Protein AF-A0A818BQS7-F1 (afdb_monomer_lite)

Sequence (204 aa):
MTQIDLQSFGFIIGTIITVVVNLENALEIWYWTKFYHGALWITIIVYFLFHVAAYSTIVSKIFRINYNYVGVAQAVLLSGRFWLILVLNCTILLLPVYCREFYRMRFQPNEIDKARINQKYRHEEKAEFLTDIRQKVHLKKHLARSSYAFAQEKGWGPLITSGRMQIRPNPYSRTSHDLGVSILFYLIQIIFVLFIPIIRFFFS

Foldseek 3Di:
DDPLVVLLVVVLVVVLVLVLVLVLVVVVDPDDDVVNVVVVVVSVVVVVVVVCCLQPPVNCVVVVPPRPNHPSVVVSVPDPVSVVVSVVSSVVSCVVSVVVVVCCVPVPDDVVNVVVVVVVVVVVVVVVVVVVVVVVVVVVVVVDDDDDDDPDDDDDVVVVVVPPDDDDDDPDDDDDDCPVVVVVVVVVVVVVVVVVVVVVVVVD

Structure (mmCIF, N/CA/C/O backbone):
data_AF-A0A818BQS7-F1
#
_entry.id   AF-A0A818BQS7-F1
#
loop_
_atom_site.group_PDB
_atom_site.id
_atom_site.type_symbol
_atom_site.label_atom_id
_atom_site.label_alt_id
_atom_site.label_comp_id
_atom_site.label_asym_id
_atom_site.label_entity_id
_atom_site.label_seq_id
_atom_site.pdbx_PDB_ins_code
_atom_site.Cartn_x
_atom_site.Cartn_y
_atom_site.Cartn_z
_atom_site.occupancy
_atom_site.B_iso_or_equiv
_atom_site.auth_seq_id
_atom_site.auth_comp_id
_atom_site.auth_asym_id
_atom_site.auth_atom_id
_atom_site.pdbx_PDB_model_num
ATOM 1 N N . MET A 1 1 ? 20.483 -17.422 -22.579 1.00 52.44 1 MET A N 1
ATOM 2 C CA . MET A 1 1 ? 19.634 -16.309 -22.109 1.00 52.44 1 MET A CA 1
ATOM 3 C C . MET A 1 1 ? 20.256 -15.029 -22.625 1.00 52.44 1 MET A C 1
ATOM 5 O O . MET A 1 1 ? 21.442 -14.823 -22.387 1.00 52.44 1 MET A O 1
ATOM 9 N N . THR A 1 2 ? 19.542 -14.266 -23.450 1.00 74.94 2 THR A N 1
ATOM 10 C CA . THR A 1 2 ? 20.101 -13.047 -24.048 1.00 74.94 2 THR A CA 1
ATOM 11 C C . THR A 1 2 ? 20.174 -11.945 -22.989 1.00 74.94 2 THR A C 1
ATOM 13 O O . THR A 1 2 ? 19.426 -11.964 -22.012 1.00 74.94 2 THR A O 1
ATOM 16 N N . GLN A 1 3 ? 21.080 -10.979 -23.152 1.00 72.50 3 GLN A N 1
ATOM 17 C CA . GLN A 1 3 ? 21.205 -9.836 -22.232 1.00 72.50 3 GLN A CA 1
ATOM 18 C C . GLN A 1 3 ? 19.866 -9.092 -22.050 1.00 72.50 3 GLN A C 1
ATOM 20 O O . GLN A 1 3 ? 19.565 -8.615 -20.961 1.00 72.50 3 GLN A O 1
ATOM 25 N N . ILE A 1 4 ? 19.028 -9.073 -23.090 1.00 76.12 4 ILE A N 1
ATOM 26 C CA . ILE A 1 4 ? 17.701 -8.442 -23.101 1.00 76.12 4 ILE A CA 1
ATOM 27 C C . ILE A 1 4 ? 16.718 -9.177 -22.172 1.00 76.12 4 ILE A C 1
ATOM 29 O O . ILE A 1 4 ? 15.927 -8.533 -21.478 1.00 76.12 4 ILE A O 1
ATOM 33 N N . ASP A 1 5 ? 16.796 -10.509 -22.092 1.00 82.44 5 ASP A N 1
ATOM 34 C CA . ASP A 1 5 ? 15.905 -11.318 -21.247 1.00 82.44 5 ASP A CA 1
ATOM 35 C C . ASP A 1 5 ? 16.154 -11.064 -19.753 1.00 82.44 5 ASP A C 1
ATOM 37 O O . ASP A 1 5 ? 15.213 -10.939 -18.971 1.00 82.44 5 ASP A O 1
ATOM 41 N N . LEU A 1 6 ? 17.426 -10.940 -19.352 1.00 83.94 6 LEU A N 1
ATOM 42 C CA . LEU A 1 6 ? 17.809 -10.687 -17.958 1.00 83.94 6 LEU A CA 1
ATOM 43 C C . LEU A 1 6 ? 17.361 -9.296 -17.487 1.00 83.94 6 LEU A C 1
ATOM 45 O O . LEU A 1 6 ? 16.870 -9.131 -16.371 1.00 83.94 6 LEU A O 1
ATOM 49 N N . GLN A 1 7 ? 17.500 -8.294 -18.352 1.00 81.94 7 GLN A N 1
ATOM 50 C CA . GLN A 1 7 ? 17.094 -6.921 -18.062 1.00 81.94 7 GLN A CA 1
ATOM 51 C C . GLN A 1 7 ? 15.574 -6.785 -17.979 1.00 81.94 7 GLN A C 1
ATOM 53 O O . GLN A 1 7 ? 15.056 -6.143 -17.065 1.00 81.94 7 GLN A O 1
ATOM 58 N N . SER A 1 8 ? 14.863 -7.439 -18.900 1.00 85.06 8 SER A N 1
ATOM 59 C CA . SER A 1 8 ? 13.403 -7.526 -18.873 1.00 85.06 8 SER A CA 1
ATOM 60 C C . SER A 1 8 ? 12.928 -8.191 -17.583 1.00 85.06 8 SER A C 1
ATOM 62 O O . SER A 1 8 ? 12.026 -7.686 -16.927 1.00 85.06 8 SER A O 1
ATOM 64 N N . PHE A 1 9 ? 13.576 -9.278 -17.159 1.00 85.94 9 PHE A N 1
ATOM 65 C CA . PHE A 1 9 ? 13.251 -9.967 -15.911 1.00 85.94 9 PHE A CA 1
ATOM 66 C C . PHE A 1 9 ? 13.436 -9.079 -14.673 1.00 85.94 9 PHE A C 1
ATOM 68 O O . PHE A 1 9 ? 12.533 -8.995 -13.841 1.00 85.94 9 PHE A O 1
ATOM 75 N N . GLY A 1 10 ? 14.563 -8.366 -14.572 1.00 85.88 10 GLY A N 1
ATOM 76 C CA . GLY A 1 10 ? 14.813 -7.438 -13.465 1.00 85.88 10 GLY A CA 1
ATOM 77 C C . GLY A 1 10 ? 13.772 -6.317 -13.387 1.00 85.88 10 GLY A C 1
ATOM 78 O O . GLY A 1 10 ? 13.274 -6.000 -12.307 1.00 85.88 10 GLY A O 1
ATOM 79 N N . PHE A 1 11 ? 13.378 -5.774 -14.540 1.00 83.88 11 PHE A N 1
ATOM 80 C CA . PHE A 1 11 ? 12.298 -4.796 -14.628 1.00 83.88 11 PHE A CA 1
ATOM 81 C C . PHE A 1 11 ? 10.955 -5.364 -14.151 1.00 83.88 11 PHE A C 1
ATOM 83 O O . PHE A 1 11 ? 10.267 -4.750 -13.335 1.00 83.88 11 PHE A O 1
ATOM 90 N N . ILE A 1 12 ? 10.594 -6.562 -14.617 1.00 88.75 12 ILE A N 1
ATOM 91 C CA . ILE A 1 12 ? 9.341 -7.231 -14.246 1.00 88.75 12 ILE A CA 1
ATOM 92 C C . ILE A 1 12 ? 9.284 -7.462 -12.733 1.00 88.75 12 ILE A C 1
ATOM 94 O O . ILE A 1 12 ? 8.289 -7.124 -12.100 1.00 88.75 12 ILE A O 1
ATOM 98 N N . ILE A 1 13 ? 10.356 -7.968 -12.124 1.00 90.12 13 ILE A N 1
ATOM 99 C CA . ILE A 1 13 ? 10.387 -8.182 -10.671 1.00 90.12 13 ILE A CA 1
ATOM 100 C C . ILE A 1 13 ? 10.265 -6.859 -9.913 1.00 90.12 13 ILE A C 1
ATOM 102 O O . ILE A 1 13 ? 9.463 -6.759 -8.986 1.00 90.12 13 ILE A O 1
ATOM 106 N N . GLY A 1 14 ? 11.033 -5.838 -10.304 1.00 87.19 14 GLY A N 1
ATOM 107 C CA . GLY A 1 14 ? 11.020 -4.545 -9.619 1.00 87.19 14 GLY A CA 1
ATOM 108 C C . GLY A 1 14 ? 9.641 -3.882 -9.641 1.00 87.19 14 GLY A C 1
ATOM 109 O O . GLY A 1 14 ? 9.187 -3.347 -8.627 1.00 87.19 14 GLY A O 1
ATOM 110 N N . THR A 1 15 ? 8.947 -3.966 -10.778 1.00 86.38 15 THR A N 1
ATOM 111 C CA . THR A 1 15 ? 7.578 -3.452 -10.919 1.00 86.38 15 THR A CA 1
ATOM 112 C C . THR A 1 15 ? 6.574 -4.241 -10.080 1.00 86.38 15 THR A C 1
ATOM 114 O O . THR A 1 15 ? 5.805 -3.625 -9.344 1.00 86.38 15 THR A O 1
ATOM 117 N N . ILE A 1 16 ? 6.623 -5.579 -10.104 1.00 90.69 16 ILE A N 1
ATOM 118 C CA . ILE A 1 16 ? 5.740 -6.434 -9.293 1.00 90.69 16 ILE A CA 1
ATOM 119 C C . ILE A 1 16 ? 5.907 -6.132 -7.802 1.00 90.69 16 ILE A C 1
ATOM 121 O O . ILE A 1 16 ? 4.916 -5.855 -7.132 1.00 90.69 16 ILE A O 1
ATOM 125 N N . ILE A 1 17 ? 7.142 -6.132 -7.288 1.00 90.56 17 ILE A N 1
ATOM 126 C CA . ILE A 1 17 ? 7.408 -5.884 -5.862 1.00 90.56 17 ILE A CA 1
ATOM 127 C C . ILE A 1 17 ? 6.897 -4.502 -5.456 1.00 90.56 17 ILE A C 1
ATOM 129 O O . ILE A 1 17 ? 6.217 -4.371 -4.442 1.00 90.56 17 ILE A O 1
ATOM 133 N N . THR A 1 18 ? 7.181 -3.472 -6.258 1.00 87.88 18 THR A N 1
ATOM 134 C CA . THR A 1 18 ? 6.744 -2.103 -5.954 1.00 87.88 18 THR A CA 1
ATOM 135 C C . THR A 1 18 ? 5.221 -2.020 -5.875 1.00 87.88 18 THR A C 1
ATOM 137 O O . THR A 1 18 ? 4.687 -1.456 -4.924 1.00 87.88 18 THR A O 1
ATOM 140 N N . VAL A 1 19 ? 4.504 -2.589 -6.846 1.00 86.44 19 VAL A N 1
ATOM 141 C CA . VAL A 1 19 ? 3.035 -2.554 -6.869 1.00 86.44 19 VAL A CA 1
ATOM 142 C C . VAL A 1 19 ? 2.449 -3.334 -5.693 1.00 86.44 19 VAL A C 1
ATOM 144 O O . VAL A 1 19 ? 1.605 -2.800 -4.978 1.00 86.44 19 VAL A O 1
ATOM 147 N N . VAL A 1 20 ? 2.930 -4.555 -5.449 1.00 88.81 20 VAL A N 1
ATOM 148 C CA . VAL A 1 20 ? 2.444 -5.417 -4.363 1.00 88.81 20 VAL A CA 1
ATOM 149 C C . VAL A 1 20 ? 2.645 -4.750 -3.007 1.00 88.81 20 VAL A C 1
ATOM 151 O O . VAL A 1 20 ? 1.680 -4.602 -2.272 1.00 88.81 20 VAL A O 1
ATOM 154 N N . VAL A 1 21 ? 3.844 -4.245 -2.706 1.00 86.44 21 VAL A N 1
ATOM 155 C CA . VAL A 1 21 ? 4.139 -3.603 -1.412 1.00 86.44 21 VAL A CA 1
ATOM 156 C C . VAL A 1 21 ? 3.288 -2.346 -1.183 1.00 86.44 21 VAL A C 1
ATOM 158 O O . VAL A 1 21 ? 2.891 -2.061 -0.050 1.00 86.44 21 VAL A O 1
ATOM 161 N N . ASN A 1 22 ? 2.979 -1.581 -2.236 1.00 84.31 22 ASN A N 1
ATOM 162 C CA . ASN A 1 22 ? 2.066 -0.440 -2.115 1.00 84.31 22 ASN A CA 1
ATOM 163 C C . ASN A 1 22 ? 0.625 -0.898 -1.830 1.00 84.31 22 ASN A C 1
ATOM 165 O O . ASN A 1 22 ? -0.045 -0.294 -0.993 1.00 84.31 22 ASN A O 1
ATOM 169 N N . LEU A 1 23 ? 0.157 -1.966 -2.486 1.00 83.31 23 LEU A N 1
ATOM 170 C CA . LEU A 1 23 ? -1.174 -2.538 -2.256 1.00 83.31 23 LEU A CA 1
ATOM 171 C C . LEU A 1 23 ? -1.299 -3.156 -0.858 1.00 83.31 23 LEU A C 1
ATOM 173 O O . LEU A 1 23 ? -2.299 -2.930 -0.184 1.00 83.31 23 LEU A O 1
ATOM 177 N N . GLU A 1 24 ? -0.281 -3.877 -0.392 1.00 85.69 24 GLU A N 1
ATOM 178 C CA . GLU A 1 24 ? -0.232 -4.432 0.963 1.00 85.69 24 GLU A CA 1
ATOM 179 C C . GLU A 1 24 ? -0.315 -3.324 2.016 1.00 85.69 24 GLU A C 1
ATOM 181 O O . GLU A 1 24 ? -1.164 -3.385 2.903 1.00 85.69 24 GLU A O 1
ATOM 186 N N . ASN A 1 25 ? 0.486 -2.261 1.867 1.00 83.50 25 ASN A N 1
ATOM 187 C CA . ASN A 1 25 ? 0.396 -1.094 2.746 1.00 83.50 25 ASN A CA 1
ATOM 188 C C . ASN A 1 25 ? -0.995 -0.447 2.706 1.00 83.50 25 ASN A C 1
ATOM 190 O O . ASN A 1 25 ? -1.488 0.002 3.736 1.00 83.50 25 ASN A O 1
ATOM 194 N N . ALA A 1 26 ? -1.637 -0.388 1.536 1.00 79.50 26 ALA A N 1
ATOM 195 C CA . ALA A 1 26 ? -2.977 0.184 1.406 1.00 79.50 26 ALA A CA 1
ATOM 196 C C . ALA A 1 26 ? -4.044 -0.638 2.130 1.00 79.50 26 ALA A C 1
ATOM 198 O O . ALA A 1 26 ? -4.958 -0.057 2.708 1.00 79.50 26 ALA A O 1
ATOM 199 N N . LEU A 1 27 ? -3.916 -1.966 2.131 1.00 76.44 27 LEU A N 1
ATOM 200 C CA . LEU A 1 27 ? -4.834 -2.861 2.835 1.00 76.44 27 LEU A CA 1
ATOM 201 C C . LEU A 1 27 ? -4.586 -2.895 4.346 1.00 76.44 27 LEU A C 1
ATOM 203 O O . LEU A 1 27 ? -5.533 -3.042 5.113 1.00 76.44 27 LEU A O 1
ATOM 207 N N . GLU A 1 28 ? -3.333 -2.755 4.783 1.00 74.94 28 GLU A N 1
ATOM 208 C CA . GLU A 1 28 ? -2.975 -2.781 6.206 1.00 74.94 28 GLU A CA 1
ATOM 209 C C . GLU A 1 28 ? -3.401 -1.499 6.944 1.00 74.94 28 GLU A C 1
ATOM 211 O O . GLU A 1 28 ? -3.585 -1.488 8.165 1.00 74.94 28 GLU A O 1
ATOM 216 N N . ILE A 1 29 ? -3.607 -0.403 6.212 1.00 77.69 29 ILE A N 1
ATOM 217 C CA . ILE A 1 29 ? -3.918 0.897 6.795 1.00 77.69 29 ILE A CA 1
ATOM 218 C C . ILE A 1 29 ? -5.429 1.120 6.830 1.00 77.69 29 ILE A C 1
ATOM 220 O O . ILE A 1 29 ? -6.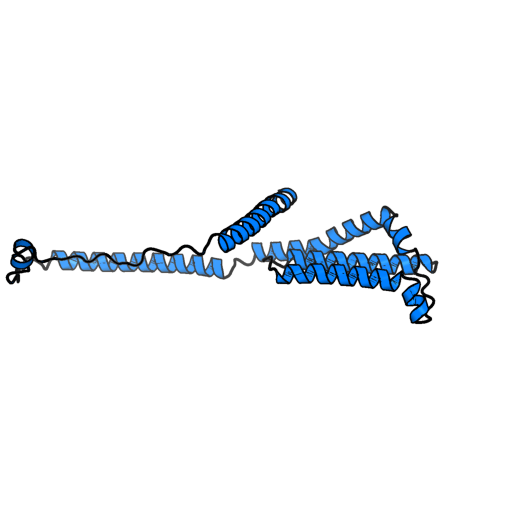070 1.531 5.868 1.00 77.69 29 ILE A O 1
ATOM 224 N N . TRP A 1 30 ? -5.988 0.928 8.022 1.00 65.38 30 TRP A N 1
ATOM 225 C CA . TRP A 1 30 ? -7.406 1.134 8.328 1.00 65.38 30 TRP A CA 1
ATOM 226 C C . TRP A 1 30 ? -7.848 2.609 8.302 1.00 65.38 30 TRP A C 1
ATOM 228 O O . TRP A 1 30 ? -9.043 2.899 8.350 1.00 65.38 30 TRP A O 1
ATOM 238 N N . TYR A 1 31 ? -6.906 3.557 8.252 1.00 66.62 31 TYR A N 1
ATOM 239 C CA . TYR A 1 31 ? -7.180 4.992 8.319 1.00 66.62 31 TYR A CA 1
ATOM 240 C C . TYR A 1 31 ? -6.476 5.770 7.200 1.00 66.62 31 TYR A C 1
ATOM 242 O O . TYR A 1 31 ? -5.252 5.859 7.124 1.00 66.62 31 TYR A O 1
ATOM 250 N N . TRP A 1 32 ? -7.257 6.423 6.341 1.00 67.94 32 TRP A N 1
ATOM 251 C CA . TRP A 1 32 ? -6.712 7.202 5.230 1.00 67.94 32 TRP A CA 1
ATOM 252 C C . TRP A 1 32 ? -6.297 8.608 5.693 1.00 67.94 32 TRP A C 1
ATOM 254 O O . TRP A 1 32 ? -7.039 9.583 5.583 1.00 67.94 32 TRP A O 1
ATOM 264 N N . THR A 1 33 ? -5.105 8.719 6.284 1.00 75.31 33 THR A N 1
ATOM 265 C CA . THR A 1 33 ? -4.547 10.015 6.708 1.00 75.31 33 THR A CA 1
ATOM 266 C C . THR A 1 33 ? -3.925 10.776 5.539 1.00 75.31 33 THR A C 1
ATOM 268 O O . THR A 1 33 ? -3.411 10.185 4.590 1.00 75.31 33 THR A O 1
ATOM 271 N N . LYS A 1 34 ? -3.893 12.114 5.626 1.00 74.19 34 LYS A N 1
ATOM 272 C CA . LYS A 1 34 ? -3.188 12.979 4.655 1.00 74.19 34 LYS A CA 1
ATOM 273 C C . LYS A 1 34 ? -1.705 12.609 4.508 1.00 74.19 34 LYS A C 1
ATOM 275 O O . LYS A 1 34 ? -1.135 12.758 3.433 1.00 74.19 34 LYS A O 1
ATOM 280 N N . PHE A 1 35 ? -1.099 12.100 5.581 1.00 73.81 35 PHE A N 1
ATOM 281 C CA . PHE A 1 35 ? 0.274 11.598 5.576 1.00 73.81 35 PHE A CA 1
ATOM 282 C C . PHE A 1 35 ? 0.423 10.351 4.699 1.00 73.81 35 PHE A C 1
ATOM 284 O O . PHE A 1 35 ? 1.338 10.281 3.885 1.00 73.81 35 PHE A O 1
ATOM 291 N N . TYR A 1 36 ? -0.527 9.416 4.793 1.00 77.88 36 TYR A N 1
ATOM 292 C CA . TYR A 1 36 ? -0.581 8.256 3.905 1.00 77.88 36 TYR A CA 1
ATOM 293 C C . TYR A 1 36 ? -0.786 8.658 2.437 1.00 77.88 36 TYR A C 1
ATOM 295 O O . TYR A 1 36 ? -0.155 8.109 1.539 1.00 77.88 36 TYR A O 1
ATOM 303 N N . HIS A 1 37 ? -1.575 9.719 2.247 1.00 75.69 37 HIS A N 1
ATOM 304 C CA . HIS A 1 37 ? -1.618 10.567 1.058 1.00 75.69 37 HIS A CA 1
ATOM 305 C C . HIS A 1 37 ? -0.240 10.768 0.441 1.00 75.69 37 HIS A C 1
ATOM 307 O O . HIS A 1 37 ? 0.123 10.206 -0.590 1.00 75.69 37 HIS A O 1
ATOM 313 N N . GLY A 1 38 ? 0.532 11.596 1.139 1.00 79.44 38 GLY A N 1
ATOM 314 C CA . GLY A 1 38 ? 1.872 11.991 0.734 1.00 79.44 38 GLY A CA 1
ATOM 315 C C . GLY A 1 38 ? 2.804 10.807 0.501 1.00 79.44 38 GLY A C 1
ATOM 316 O O . GLY A 1 38 ? 3.547 10.821 -0.474 1.00 79.44 38 GLY A O 1
ATOM 317 N N . ALA A 1 39 ? 2.737 9.767 1.336 1.00 78.56 39 ALA A N 1
ATOM 318 C CA . ALA A 1 39 ? 3.601 8.600 1.195 1.00 78.56 39 ALA A CA 1
ATOM 319 C C . ALA A 1 39 ? 3.375 7.864 -0.137 1.00 78.56 39 ALA A C 1
ATOM 321 O O . ALA A 1 39 ? 4.349 7.564 -0.824 1.00 78.56 39 ALA A O 1
ATOM 322 N N . LEU A 1 40 ? 2.121 7.668 -0.559 1.00 79.75 40 LEU A N 1
ATOM 323 C CA . LEU A 1 40 ? 1.804 7.075 -1.866 1.00 79.75 40 LEU A CA 1
ATOM 324 C C . LEU A 1 40 ? 2.295 7.938 -3.036 1.00 79.75 40 LEU A C 1
ATOM 326 O O . LEU A 1 40 ? 2.821 7.427 -4.020 1.00 79.75 40 LEU A O 1
ATOM 330 N N . TRP A 1 41 ? 2.169 9.262 -2.937 1.00 81.62 41 TRP A N 1
ATOM 331 C CA . TRP A 1 41 ? 2.706 10.153 -3.970 1.00 81.62 41 TRP A CA 1
ATOM 332 C C . TRP A 1 41 ? 4.231 10.079 -4.046 1.00 81.62 41 TRP A C 1
ATOM 334 O O . TRP A 1 41 ? 4.788 10.036 -5.141 1.00 81.62 41 TRP A O 1
ATOM 344 N N . ILE A 1 42 ? 4.913 10.010 -2.902 1.00 83.38 42 ILE A N 1
ATOM 345 C CA . ILE A 1 42 ? 6.371 9.868 -2.845 1.00 83.38 42 ILE A CA 1
ATOM 346 C C . ILE A 1 42 ? 6.809 8.540 -3.472 1.00 83.38 42 ILE A C 1
ATOM 348 O O . ILE A 1 42 ? 7.763 8.543 -4.247 1.00 83.38 42 ILE A O 1
ATOM 352 N N . THR A 1 43 ? 6.120 7.421 -3.215 1.00 83.75 43 THR A N 1
ATOM 353 C CA . THR A 1 43 ? 6.485 6.133 -3.832 1.00 83.75 43 THR A CA 1
ATOM 354 C C . THR A 1 43 ? 6.307 6.157 -5.349 1.00 83.75 43 THR A C 1
ATOM 356 O O . THR A 1 43 ? 7.186 5.684 -6.070 1.00 83.75 43 THR A O 1
ATOM 359 N N . ILE A 1 44 ? 5.243 6.789 -5.854 1.00 78.38 44 ILE A N 1
ATOM 360 C CA . ILE A 1 44 ? 5.024 6.982 -7.297 1.00 78.38 44 ILE A CA 1
ATOM 361 C C . ILE A 1 44 ? 6.123 7.866 -7.908 1.00 78.38 44 ILE A C 1
ATOM 363 O O . ILE A 1 44 ? 6.666 7.534 -8.964 1.00 78.38 44 ILE A O 1
ATOM 367 N N . ILE A 1 45 ? 6.491 8.964 -7.240 1.00 83.81 45 ILE A N 1
ATOM 368 C CA . ILE A 1 45 ? 7.550 9.878 -7.698 1.00 83.81 45 ILE A CA 1
ATOM 369 C C . ILE A 1 45 ? 8.901 9.163 -7.739 1.00 83.81 45 ILE A C 1
ATOM 371 O O . ILE A 1 45 ? 9.617 9.268 -8.732 1.00 83.81 45 ILE A O 1
ATOM 375 N N . VAL A 1 46 ? 9.248 8.416 -6.690 1.00 83.19 46 VAL A N 1
ATOM 376 C CA . VAL A 1 46 ? 10.507 7.664 -6.615 1.00 83.19 46 VAL A CA 1
ATOM 377 C C . VAL A 1 46 ? 10.554 6.574 -7.684 1.00 83.19 46 VAL A C 1
ATOM 379 O O . VAL A 1 46 ? 11.579 6.419 -8.344 1.00 83.19 46 VAL A O 1
ATOM 382 N N . TYR A 1 47 ? 9.447 5.866 -7.917 1.00 82.00 47 TYR A N 1
ATOM 383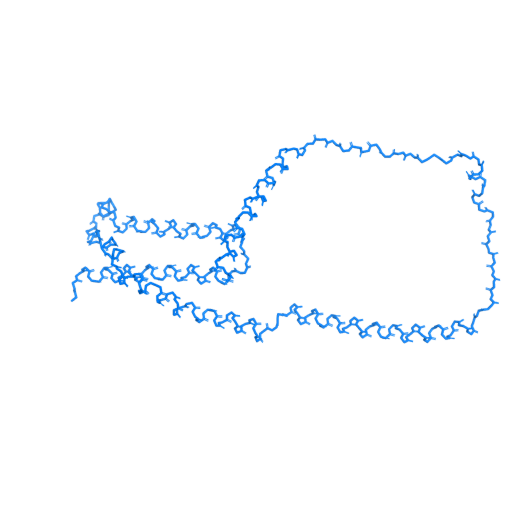 C CA . TYR A 1 47 ? 9.342 4.881 -8.992 1.00 82.00 47 TYR A CA 1
ATOM 384 C C . TYR A 1 47 ? 9.560 5.513 -10.374 1.00 82.00 47 TYR A C 1
ATOM 386 O O . TYR A 1 47 ? 10.354 5.012 -11.175 1.00 82.00 47 TYR A O 1
ATOM 394 N N . PHE A 1 48 ? 8.907 6.647 -10.639 1.00 77.06 48 PHE A N 1
ATOM 395 C CA . PHE A 1 48 ? 9.064 7.371 -11.896 1.00 77.06 48 PHE A CA 1
ATOM 396 C C . PHE A 1 48 ? 10.490 7.903 -12.071 1.00 77.06 48 PHE A C 1
ATOM 398 O O . PHE A 1 48 ? 11.079 7.751 -13.139 1.00 77.06 48 PHE A O 1
ATOM 405 N N . LEU A 1 49 ? 11.083 8.462 -11.014 1.00 80.38 49 LEU A N 1
ATOM 406 C CA . LEU A 1 49 ? 12.460 8.949 -11.020 1.00 80.38 49 LEU A CA 1
ATOM 407 C C . LEU A 1 49 ? 13.456 7.815 -11.279 1.00 80.38 49 LEU A C 1
ATOM 409 O O . LEU A 1 49 ? 14.383 7.989 -12.065 1.00 80.38 49 LEU A O 1
ATOM 413 N N . PHE A 1 50 ? 13.242 6.646 -10.672 1.00 79.81 50 PHE A N 1
ATOM 414 C CA . PHE A 1 50 ? 14.054 5.456 -10.908 1.00 79.81 50 PHE A CA 1
ATOM 415 C C . PHE A 1 50 ? 13.951 4.979 -12.360 1.00 79.81 50 PHE A C 1
ATOM 417 O O . PHE A 1 50 ? 14.968 4.693 -12.984 1.00 79.81 50 PHE A O 1
ATOM 424 N N . HIS A 1 51 ? 12.746 4.948 -12.932 1.00 73.69 51 HIS A N 1
ATOM 425 C CA . HIS A 1 51 ? 12.555 4.633 -14.349 1.00 73.69 51 HIS A CA 1
ATOM 426 C C . HIS A 1 51 ? 13.248 5.637 -15.263 1.00 73.69 51 HIS A C 1
ATOM 428 O O . HIS A 1 51 ? 13.990 5.249 -16.162 1.00 73.69 51 HIS A O 1
ATOM 434 N N . VAL A 1 52 ? 13.044 6.932 -15.030 1.00 69.44 52 VAL A N 1
ATOM 435 C CA . VAL A 1 52 ? 13.720 7.967 -15.809 1.00 69.44 52 VAL A CA 1
ATOM 436 C C . VAL A 1 52 ? 15.228 7.800 -15.672 1.00 69.44 52 VAL A C 1
ATOM 438 O O . VAL A 1 52 ? 15.911 7.813 -16.682 1.00 69.44 52 VAL A O 1
ATOM 441 N N . ALA A 1 53 ? 15.763 7.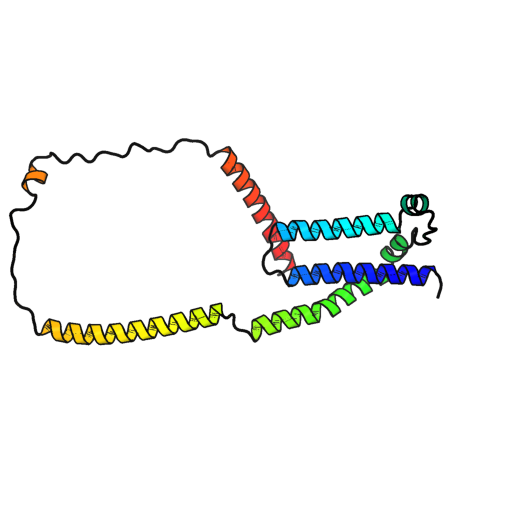545 -14.481 1.00 71.75 53 ALA A N 1
ATOM 442 C CA . ALA A 1 53 ? 17.194 7.337 -14.298 1.00 71.75 53 ALA A CA 1
ATOM 443 C C . ALA A 1 53 ? 17.727 6.078 -15.009 1.00 71.75 53 ALA A C 1
ATOM 445 O O . ALA A 1 53 ? 18.781 6.139 -15.637 1.00 71.75 53 ALA A O 1
ATOM 446 N N . ALA A 1 54 ? 17.000 4.961 -14.948 1.00 68.31 54 ALA A N 1
ATOM 447 C CA . ALA A 1 54 ? 17.415 3.680 -15.522 1.00 68.31 54 ALA A CA 1
ATOM 448 C C . ALA A 1 54 ? 17.300 3.626 -17.057 1.00 68.31 54 ALA A C 1
ATOM 450 O O . ALA A 1 54 ? 18.096 2.952 -17.711 1.00 68.31 54 ALA A O 1
ATOM 451 N N . TYR A 1 55 ? 16.327 4.336 -17.637 1.00 67.75 55 TYR A N 1
ATOM 452 C CA . TYR A 1 55 ? 16.035 4.318 -19.077 1.00 67.75 55 TYR A CA 1
ATOM 453 C C . TYR A 1 55 ? 16.492 5.587 -19.818 1.00 67.75 55 TYR A C 1
ATOM 455 O O . TYR A 1 55 ? 16.442 5.631 -21.048 1.00 67.75 55 TYR A O 1
ATOM 463 N N . SER A 1 56 ? 16.959 6.616 -19.101 1.00 69.88 56 SER A N 1
ATOM 464 C CA . SER A 1 56 ? 17.456 7.864 -19.687 1.00 69.88 56 SER A CA 1
ATOM 465 C C . SER A 1 56 ? 18.868 7.726 -20.244 1.00 69.88 56 SER A C 1
ATOM 467 O O . SER A 1 56 ? 19.818 7.353 -19.554 1.00 69.88 56 SER A O 1
ATOM 469 N N . THR A 1 57 ? 19.030 8.176 -21.486 1.00 64.81 57 THR A N 1
ATOM 470 C CA . THR A 1 57 ? 20.337 8.355 -22.129 1.00 64.81 57 THR A CA 1
ATOM 471 C C . THR A 1 57 ? 21.167 9.480 -21.498 1.00 64.81 57 THR A C 1
ATOM 473 O O . THR A 1 57 ? 22.364 9.576 -21.751 1.00 64.81 57 THR A O 1
ATOM 476 N N . ILE A 1 58 ? 20.557 10.350 -20.685 1.00 63.47 58 ILE A N 1
ATOM 477 C CA . ILE A 1 58 ? 21.224 11.477 -20.014 1.00 63.47 58 ILE A CA 1
ATOM 478 C C . ILE A 1 58 ? 22.008 10.973 -18.800 1.00 63.47 58 ILE A C 1
ATOM 480 O O . ILE A 1 58 ? 23.152 11.374 -18.600 1.00 63.47 58 ILE A O 1
ATOM 484 N N . VAL A 1 59 ? 21.431 10.053 -18.022 1.00 65.12 59 VAL A N 1
ATOM 485 C CA . VAL A 1 59 ? 22.072 9.486 -16.824 1.00 65.12 59 VAL A CA 1
ATOM 486 C C . VAL A 1 59 ? 23.220 8.552 -17.206 1.00 65.12 59 VAL A C 1
ATOM 488 O O . VAL A 1 59 ? 24.293 8.634 -16.609 1.00 65.12 59 VAL A O 1
ATOM 491 N N . SER A 1 60 ? 23.057 7.743 -18.259 1.00 63.00 60 SER A N 1
ATOM 492 C CA . SER A 1 60 ? 24.148 6.915 -18.796 1.00 63.00 60 SER A CA 1
ATOM 493 C C . SER A 1 60 ? 25.336 7.7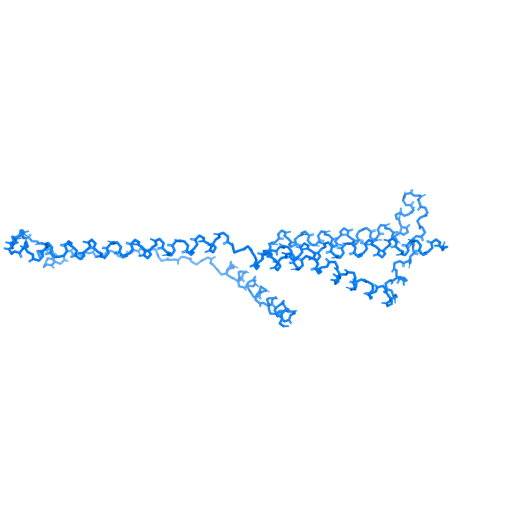54 -19.280 1.00 63.00 60 SER A C 1
ATOM 495 O O . SER A 1 60 ? 26.490 7.410 -19.015 1.00 63.00 60 SER A O 1
ATOM 497 N N . LYS A 1 61 ? 25.068 8.907 -19.911 1.00 64.94 61 LYS A N 1
ATOM 498 C CA . LYS A 1 61 ? 26.095 9.874 -20.329 1.00 64.94 61 LYS A CA 1
ATOM 499 C C . LYS A 1 61 ? 26.786 10.558 -19.148 1.00 64.94 61 LYS A C 1
ATOM 501 O O . LYS A 1 61 ? 28.005 10.705 -19.189 1.00 64.94 61 LYS A O 1
ATOM 506 N N . ILE A 1 62 ? 26.043 10.950 -18.108 1.00 68.31 62 ILE A N 1
ATOM 507 C CA . ILE A 1 62 ? 26.596 11.632 -16.924 1.00 68.31 62 ILE A CA 1
ATOM 508 C C . ILE A 1 62 ? 27.505 10.699 -16.109 1.00 68.31 62 ILE A C 1
ATOM 510 O O . ILE A 1 62 ? 28.593 11.103 -15.706 1.00 68.31 62 ILE A O 1
ATOM 514 N N . PHE A 1 63 ? 27.098 9.441 -15.912 1.00 67.25 63 PHE A N 1
ATOM 515 C CA . PHE A 1 63 ? 27.865 8.471 -15.127 1.00 67.25 63 PHE A CA 1
ATOM 516 C C . PHE A 1 63 ? 28.927 7.728 -15.951 1.00 67.25 63 PHE A C 1
ATOM 518 O O . PHE A 1 63 ? 29.714 6.981 -15.378 1.00 67.25 63 PHE A O 1
ATOM 525 N N . ARG A 1 64 ? 28.983 7.932 -17.280 1.00 60.94 64 ARG A N 1
ATOM 526 C CA . ARG A 1 64 ? 29.830 7.165 -18.221 1.00 60.94 64 ARG A CA 1
ATOM 527 C C . ARG A 1 64 ? 29.624 5.646 -18.116 1.00 60.94 64 ARG A C 1
ATOM 529 O O . ARG A 1 64 ? 30.539 4.867 -18.373 1.00 60.94 64 ARG A O 1
ATOM 536 N N . ILE A 1 65 ? 28.417 5.223 -17.749 1.00 61.31 65 ILE A N 1
ATOM 537 C CA . ILE A 1 65 ? 28.040 3.814 -17.637 1.00 61.31 65 ILE A CA 1
ATOM 538 C C . ILE A 1 65 ? 27.143 3.483 -18.830 1.00 61.31 65 ILE A C 1
ATOM 540 O O . ILE A 1 65 ? 26.076 4.074 -18.999 1.00 61.31 65 ILE A O 1
ATOM 544 N N . ASN A 1 66 ? 27.571 2.533 -19.666 1.00 58.84 66 ASN A N 1
ATOM 545 C CA . ASN A 1 66 ? 26.794 2.049 -20.809 1.00 58.84 66 ASN A CA 1
ATOM 546 C C . ASN A 1 66 ? 25.643 1.152 -20.327 1.00 58.84 66 ASN A C 1
ATOM 548 O O . ASN A 1 66 ? 25.724 -0.075 -20.354 1.00 58.84 66 ASN A O 1
ATOM 552 N N . TYR A 1 67 ? 24.564 1.770 -19.853 1.00 61.62 67 TYR A N 1
ATOM 553 C CA . TYR A 1 67 ? 23.329 1.076 -19.509 1.00 61.62 67 TYR A CA 1
ATOM 554 C C . TYR A 1 67 ? 22.606 0.635 -20.785 1.00 61.62 67 TYR A C 1
ATOM 556 O O . TYR A 1 67 ? 22.049 1.452 -21.512 1.00 61.62 67 TYR A O 1
ATOM 564 N N . ASN A 1 68 ? 22.582 -0.673 -21.040 1.00 63.12 68 ASN A N 1
ATOM 565 C CA . ASN A 1 68 ? 21.920 -1.263 -22.208 1.00 63.12 68 ASN A CA 1
ATOM 566 C C . ASN A 1 68 ? 20.398 -1.459 -21.999 1.00 63.12 68 ASN A C 1
ATOM 568 O O . ASN A 1 68 ? 19.776 -2.242 -22.701 1.00 63.12 68 ASN A O 1
ATOM 572 N N . TYR A 1 69 ? 19.806 -0.772 -21.011 1.00 65.06 69 TYR A N 1
ATOM 573 C CA . TYR A 1 69 ? 18.393 -0.901 -20.628 1.00 65.06 69 TYR A CA 1
ATOM 574 C C . TYR A 1 69 ? 17.447 -0.071 -21.516 1.00 65.06 69 TYR A C 1
ATOM 576 O O . TYR A 1 69 ? 16.232 -0.205 -21.411 1.00 65.06 69 TYR A O 1
ATOM 584 N N . VAL A 1 70 ? 17.963 0.793 -22.397 1.00 67.50 70 VAL A N 1
ATOM 585 C CA . VAL A 1 70 ? 17.156 1.723 -23.208 1.00 67.50 70 VAL A CA 1
ATOM 586 C C . VAL A 1 70 ? 16.119 0.967 -24.055 1.00 67.50 70 VAL A C 1
ATOM 588 O O . VAL A 1 70 ? 16.460 0.070 -24.817 1.00 67.50 70 VAL A O 1
ATOM 591 N N . GLY A 1 71 ? 14.838 1.328 -23.921 1.00 69.25 71 GLY A N 1
ATOM 592 C CA . GLY A 1 71 ? 13.733 0.754 -24.707 1.00 69.25 71 GLY A CA 1
ATOM 593 C C . GLY A 1 71 ? 13.172 -0.586 -24.205 1.00 69.25 71 GLY A C 1
ATOM 594 O O . GLY A 1 71 ? 12.075 -0.967 -24.611 1.00 69.25 71 GLY A O 1
ATOM 595 N N . VAL A 1 72 ? 13.842 -1.267 -23.266 1.00 76.25 72 VAL A N 1
ATOM 596 C CA . VAL A 1 72 ? 13.381 -2.566 -22.732 1.00 76.25 72 VAL A CA 1
ATOM 597 C C . VAL A 1 72 ? 12.062 -2.428 -21.963 1.00 76.25 72 VAL A C 1
ATOM 599 O O . VAL A 1 72 ? 11.159 -3.239 -22.150 1.00 76.25 72 VAL A O 1
ATOM 602 N N . ALA A 1 73 ? 11.897 -1.368 -21.162 1.00 74.69 73 ALA A N 1
ATOM 603 C CA . ALA A 1 73 ? 10.648 -1.113 -20.435 1.00 74.69 73 ALA A CA 1
ATOM 604 C C . ALA A 1 73 ? 9.442 -1.008 -21.372 1.00 74.69 73 ALA A C 1
ATOM 606 O O . ALA A 1 73 ? 8.403 -1.603 -21.112 1.00 74.69 73 ALA A O 1
ATOM 607 N N . GLN A 1 74 ? 9.581 -0.279 -22.480 1.00 76.44 74 GLN A N 1
ATOM 608 C CA . GLN A 1 74 ? 8.491 -0.094 -23.438 1.00 76.44 74 GLN A CA 1
ATOM 609 C C . GLN A 1 74 ? 8.115 -1.420 -24.103 1.00 76.44 74 GLN A C 1
ATOM 611 O O . GLN A 1 74 ? 6.933 -1.739 -24.198 1.00 76.44 74 GLN A O 1
ATOM 616 N N . ALA A 1 75 ? 9.106 -2.229 -24.487 1.00 80.12 75 ALA A N 1
ATOM 617 C CA . ALA A 1 75 ? 8.871 -3.549 -25.064 1.00 80.12 75 ALA A CA 1
ATOM 618 C C . ALA A 1 75 ? 8.160 -4.504 -24.084 1.00 80.12 75 ALA A C 1
ATOM 620 O O . ALA A 1 75 ? 7.249 -5.231 -24.478 1.00 80.12 75 ALA A O 1
ATOM 621 N N . VAL A 1 76 ? 8.533 -4.477 -22.799 1.00 83.75 76 VAL A N 1
ATOM 622 C CA . VAL A 1 76 ? 7.890 -5.296 -21.760 1.00 83.75 76 VAL A CA 1
ATOM 623 C C . VAL A 1 76 ? 6.470 -4.809 -21.460 1.00 83.75 76 VAL A C 1
ATOM 625 O O . VAL A 1 76 ? 5.561 -5.629 -21.371 1.00 83.75 76 VAL A O 1
ATOM 628 N N . LEU A 1 77 ? 6.250 -3.496 -21.359 1.00 80.56 77 LEU A N 1
ATOM 629 C CA . LEU A 1 77 ? 4.933 -2.909 -21.082 1.00 80.56 77 LEU A CA 1
ATOM 630 C C . LEU A 1 77 ? 3.936 -3.114 -22.230 1.00 80.56 77 LEU A C 1
ATOM 632 O O . LEU A 1 77 ? 2.743 -3.272 -21.987 1.00 80.56 77 LEU A O 1
ATOM 636 N N . LEU A 1 78 ? 4.407 -3.142 -23.478 1.00 85.31 78 LEU A N 1
ATOM 637 C CA . LEU A 1 78 ? 3.573 -3.459 -24.642 1.00 85.31 78 LEU A CA 1
ATOM 638 C C . LEU A 1 78 ? 3.219 -4.953 -24.726 1.00 85.31 78 LEU A C 1
ATOM 640 O O . LEU A 1 78 ? 2.291 -5.332 -25.439 1.00 85.31 78 LEU A O 1
ATOM 644 N N . SER A 1 79 ? 3.927 -5.816 -23.993 1.00 86.56 79 SER A N 1
ATOM 645 C CA . SER A 1 79 ? 3.639 -7.247 -23.953 1.00 86.56 79 SER A CA 1
ATOM 646 C C . SER A 1 79 ? 2.436 -7.541 -23.057 1.00 86.56 79 SER A C 1
ATOM 648 O O . SER A 1 79 ? 2.478 -7.346 -21.845 1.00 86.56 79 SER A O 1
ATOM 650 N N . GLY A 1 80 ? 1.376 -8.126 -23.622 1.00 88.25 80 GLY A N 1
ATOM 651 C CA . GLY A 1 80 ? 0.210 -8.578 -22.847 1.00 88.25 80 GLY A CA 1
ATOM 652 C C . GLY A 1 80 ? 0.559 -9.577 -21.732 1.00 88.25 80 GLY A C 1
ATOM 653 O O . GLY A 1 80 ? -0.092 -9.616 -20.690 1.00 88.25 80 GLY A O 1
ATOM 654 N N . ARG A 1 81 ? 1.639 -10.352 -21.908 1.00 87.25 81 ARG A N 1
ATOM 655 C CA . ARG A 1 81 ? 2.101 -11.351 -20.929 1.00 87.25 81 ARG A CA 1
ATOM 656 C C . ARG A 1 81 ? 2.549 -10.708 -19.620 1.00 87.25 81 ARG A C 1
ATOM 658 O O . ARG A 1 81 ? 2.329 -11.288 -18.562 1.00 87.25 81 ARG A O 1
ATOM 665 N N . PHE A 1 82 ? 3.153 -9.525 -19.690 1.00 88.50 82 PHE A N 1
ATOM 666 C CA . PHE A 1 82 ? 3.594 -8.789 -18.510 1.00 88.50 82 PHE A CA 1
ATOM 667 C C . PHE A 1 82 ? 2.416 -8.455 -17.590 1.00 88.50 82 PHE A C 1
ATOM 669 O O . PHE A 1 82 ? 2.467 -8.743 -16.398 1.00 88.50 82 PHE A O 1
ATOM 676 N N . TRP A 1 83 ? 1.327 -7.934 -18.154 1.00 89.19 83 TRP A N 1
ATOM 677 C CA . TRP A 1 83 ? 0.131 -7.559 -17.400 1.00 89.19 83 TRP A CA 1
ATOM 678 C C . TRP A 1 83 ? -0.525 -8.751 -16.706 1.00 89.19 83 TRP A C 1
ATOM 680 O O . TRP A 1 83 ? -0.909 -8.650 -15.544 1.00 89.19 83 TRP A O 1
ATOM 690 N N . LEU A 1 84 ? -0.597 -9.901 -17.384 1.00 90.94 84 LEU A N 1
ATOM 691 C CA . LEU A 1 84 ? -1.116 -11.130 -16.780 1.00 90.94 84 LEU A CA 1
ATOM 692 C C . LEU A 1 84 ? -0.266 -11.574 -15.587 1.00 90.94 84 LEU A C 1
ATOM 694 O O . LEU A 1 84 ? -0.811 -11.907 -14.538 1.00 90.94 84 LEU A O 1
ATOM 698 N N . ILE A 1 85 ? 1.062 -11.544 -15.727 1.00 91.88 85 ILE A N 1
ATOM 699 C CA . ILE A 1 85 ? 1.989 -11.893 -14.643 1.00 91.88 85 ILE A CA 1
ATOM 700 C C . ILE A 1 85 ? 1.848 -10.906 -13.481 1.00 91.88 85 ILE A C 1
ATOM 702 O O . ILE A 1 85 ? 1.835 -11.336 -12.329 1.00 91.88 85 ILE A O 1
ATOM 706 N N . LEU A 1 86 ? 1.713 -9.609 -13.769 1.00 89.00 86 LEU A N 1
ATOM 707 C CA . LEU A 1 86 ? 1.527 -8.566 -12.764 1.00 89.00 86 LEU A CA 1
ATOM 708 C C . LEU A 1 86 ? 0.253 -8.810 -11.946 1.00 89.00 86 LEU A C 1
ATOM 710 O O . LEU A 1 86 ? 0.323 -8.889 -10.721 1.00 89.00 86 LEU A O 1
ATOM 714 N N . VAL A 1 87 ? -0.892 -8.986 -12.613 1.00 89.19 87 VAL A N 1
ATOM 715 C CA . VAL A 1 87 ? -2.181 -9.237 -11.949 1.00 89.19 87 VAL A CA 1
ATOM 716 C C . VAL A 1 87 ? -2.133 -10.540 -11.157 1.00 89.19 87 VAL A C 1
ATOM 718 O O . VAL A 1 87 ? -2.506 -10.554 -9.987 1.00 89.19 87 VAL A O 1
ATOM 721 N N . LEU A 1 88 ? -1.609 -11.616 -11.750 1.00 90.06 88 LEU A N 1
ATOM 722 C CA . LEU A 1 88 ? -1.489 -12.911 -11.083 1.00 90.06 88 LEU A CA 1
ATOM 723 C C . LEU A 1 88 ? -0.633 -12.815 -9.813 1.00 90.06 88 LEU A C 1
ATOM 725 O O . LEU A 1 88 ? -1.055 -13.275 -8.754 1.00 90.06 88 LEU A O 1
ATOM 729 N N . ASN A 1 89 ? 0.536 -12.173 -9.883 1.00 92.69 89 ASN A N 1
ATOM 730 C CA . ASN A 1 89 ? 1.393 -11.991 -8.710 1.00 92.69 89 ASN A CA 1
ATOM 731 C C . ASN A 1 89 ? 0.710 -11.142 -7.639 1.00 92.69 89 ASN A C 1
ATOM 733 O O . ASN A 1 89 ? 0.755 -11.514 -6.471 1.00 92.69 89 ASN A O 1
ATOM 737 N N . CYS A 1 90 ? 0.023 -10.063 -8.027 1.00 89.38 90 CYS A N 1
ATOM 738 C CA . CYS A 1 90 ? -0.766 -9.277 -7.082 1.00 89.38 90 CYS A CA 1
ATOM 739 C C . CYS A 1 90 ? -1.811 -10.155 -6.385 1.00 89.38 90 CYS A C 1
ATOM 741 O O . CYS A 1 90 ? -1.883 -10.157 -5.165 1.00 89.38 90 CYS A O 1
ATOM 743 N N . THR A 1 91 ? -2.573 -10.965 -7.125 1.00 88.81 91 THR A N 1
ATOM 744 C CA . THR A 1 91 ? -3.594 -11.831 -6.515 1.00 88.81 91 THR A CA 1
ATOM 745 C C . THR A 1 91 ? -3.007 -12.872 -5.562 1.00 88.81 91 THR A C 1
ATOM 747 O O . THR A 1 91 ? -3.521 -13.035 -4.459 1.00 88.81 91 THR A O 1
ATOM 750 N N . ILE A 1 92 ? -1.911 -13.540 -5.940 1.00 92.00 92 ILE A N 1
ATOM 751 C CA . ILE A 1 92 ? -1.277 -14.581 -5.118 1.00 92.00 92 ILE A CA 1
ATOM 752 C C . ILE A 1 92 ? -0.656 -13.982 -3.853 1.00 92.00 92 ILE A C 1
ATOM 754 O O . ILE A 1 92 ? -0.780 -14.572 -2.783 1.00 92.00 92 ILE A O 1
ATOM 758 N N . LEU A 1 93 ? -0.003 -12.820 -3.960 1.00 88.56 93 LEU A N 1
ATOM 759 C CA . LEU A 1 93 ? 0.702 -12.187 -2.842 1.00 88.56 93 LEU A CA 1
ATOM 760 C C . LEU A 1 93 ? -0.236 -11.423 -1.901 1.00 88.56 93 LEU A C 1
ATOM 762 O O . LEU A 1 93 ? 0.004 -11.392 -0.699 1.00 88.56 93 LEU A O 1
ATOM 766 N N . LEU A 1 94 ? -1.356 -10.893 -2.397 1.00 85.44 94 LEU A N 1
ATOM 767 C CA . LEU A 1 94 ? -2.369 -10.261 -1.544 1.00 85.44 94 LEU A CA 1
ATOM 768 C C . LEU A 1 94 ? -3.228 -11.277 -0.786 1.00 85.44 94 LEU A C 1
ATOM 770 O O . LEU A 1 94 ? -3.747 -10.962 0.284 1.00 85.44 94 LEU A O 1
ATOM 774 N N . LEU A 1 95 ? -3.368 -12.499 -1.305 1.00 86.19 95 LEU A N 1
ATOM 775 C CA . LEU A 1 95 ? -4.135 -13.567 -0.665 1.00 86.19 95 LEU A CA 1
ATOM 776 C C . LEU A 1 95 ? -3.706 -13.848 0.791 1.00 86.19 95 LEU A C 1
ATOM 778 O O . LEU A 1 95 ? -4.579 -13.816 1.660 1.00 86.19 95 LEU A O 1
ATOM 782 N N . PRO A 1 96 ? -2.416 -14.055 1.129 1.00 83.44 96 PRO A N 1
ATOM 783 C CA . PRO A 1 96 ? -2.002 -14.252 2.519 1.00 83.44 96 PRO A CA 1
ATOM 784 C C . PRO A 1 96 ? -2.267 -13.030 3.407 1.00 83.44 96 PRO A C 1
ATOM 786 O O . PRO A 1 96 ? -2.607 -13.205 4.576 1.00 83.44 96 PRO A O 1
ATOM 789 N N . VAL A 1 97 ? -2.166 -11.807 2.875 1.00 82.31 97 VAL A N 1
ATOM 790 C CA . VAL A 1 97 ? -2.453 -10.574 3.628 1.00 82.31 97 VAL A CA 1
ATOM 791 C C . VAL A 1 97 ? -3.938 -10.486 3.954 1.00 82.31 97 VAL A C 1
ATOM 793 O O . VAL A 1 97 ? -4.308 -10.314 5.113 1.00 82.31 97 VAL A O 1
ATOM 796 N N . TYR A 1 98 ? -4.799 -10.718 2.965 1.00 78.50 98 TYR A N 1
ATOM 797 C CA . TYR A 1 98 ? -6.240 -10.763 3.179 1.00 78.50 98 TYR A CA 1
ATOM 798 C C . TYR A 1 98 ? -6.633 -11.866 4.168 1.00 78.50 98 TYR A C 1
ATOM 800 O O . TYR A 1 98 ? -7.405 -11.625 5.093 1.00 78.50 98 TYR A O 1
ATOM 808 N N . CYS A 1 99 ? -6.058 -13.066 4.032 1.00 82.62 99 CYS A N 1
ATOM 809 C CA . CYS A 1 99 ? -6.285 -14.162 4.970 1.00 82.62 99 CYS A CA 1
ATOM 810 C C . CYS A 1 99 ? -5.834 -13.807 6.391 1.00 82.62 99 CYS A C 1
ATOM 812 O O . CYS A 1 99 ? -6.525 -14.155 7.347 1.00 82.62 99 CYS A O 1
ATOM 814 N N . ARG A 1 100 ? -4.708 -13.103 6.548 1.00 79.69 100 ARG A N 1
ATOM 815 C CA . ARG A 1 100 ? -4.204 -12.644 7.848 1.00 79.69 100 ARG A CA 1
ATOM 816 C C . ARG A 1 100 ? -5.163 -11.653 8.497 1.00 79.69 100 ARG A C 1
ATOM 818 O O . ARG A 1 100 ? -5.495 -11.826 9.669 1.00 79.69 100 ARG A O 1
ATOM 825 N N . GLU A 1 101 ? -5.621 -10.652 7.752 1.00 79.06 101 GLU A N 1
ATOM 826 C CA . GLU A 1 101 ? -6.565 -9.657 8.267 1.00 79.06 101 GLU A CA 1
ATOM 827 C C . GLU A 1 101 ? -7.927 -10.286 8.569 1.00 79.06 101 GLU A C 1
ATOM 829 O O . GLU A 1 101 ? -8.501 -10.039 9.627 1.00 79.06 101 GLU A O 1
ATOM 834 N N . PHE A 1 102 ? -8.403 -11.193 7.713 1.00 78.56 102 PHE A N 1
ATOM 835 C CA . PHE A 1 102 ? -9.621 -11.961 7.960 1.00 78.56 102 PHE A CA 1
ATOM 836 C C . PHE A 1 102 ? -9.497 -12.837 9.211 1.00 78.56 102 PHE A C 1
ATOM 838 O O . PHE A 1 102 ? -10.404 -12.872 10.042 1.00 78.56 102 PHE A O 1
ATOM 845 N N . TYR A 1 103 ? -8.357 -13.509 9.392 1.00 80.38 103 TYR A N 1
ATOM 846 C CA . TYR A 1 103 ? -8.093 -14.314 10.579 1.00 80.38 103 TYR A CA 1
ATOM 847 C C . TYR A 1 103 ? -8.051 -13.441 11.839 1.00 80.38 103 TYR A C 1
ATOM 849 O O . TYR A 1 103 ? -8.680 -13.773 12.841 1.00 80.38 103 TYR A O 1
ATOM 857 N N . ARG A 1 104 ? -7.375 -12.288 11.796 1.00 72.75 104 ARG A N 1
ATOM 858 C CA . ARG A 1 104 ? -7.361 -11.330 12.911 1.00 72.75 104 ARG A CA 1
ATOM 859 C C . ARG A 1 104 ? -8.765 -10.835 13.237 1.00 72.75 104 ARG A C 1
ATOM 861 O O . ARG A 1 104 ? -9.191 -10.962 14.378 1.00 72.75 104 ARG A O 1
ATOM 868 N N . MET A 1 105 ? -9.511 -10.368 12.241 1.00 71.94 105 MET A N 1
ATOM 869 C CA . MET A 1 105 ? -10.877 -9.876 12.421 1.00 71.94 105 MET A CA 1
ATOM 870 C C . MET A 1 105 ? -11.819 -10.958 12.969 1.00 71.94 105 MET A C 1
ATOM 872 O O . MET A 1 105 ? -12.707 -10.657 13.766 1.00 71.94 105 MET A O 1
ATOM 876 N N . ARG A 1 106 ? -11.641 -12.223 12.562 1.00 72.25 106 ARG A N 1
ATOM 877 C CA . ARG A 1 106 ? -12.535 -13.319 12.951 1.00 72.25 106 ARG A CA 1
ATOM 878 C C . ARG A 1 106 ? -12.175 -13.976 14.284 1.00 72.25 106 ARG A C 1
ATOM 880 O O . ARG A 1 106 ? -13.088 -14.340 15.024 1.00 72.25 106 ARG A O 1
ATOM 887 N N . PHE A 1 107 ? -10.889 -14.153 14.581 1.00 68.00 107 PHE A N 1
ATOM 888 C CA . PHE A 1 107 ? -10.414 -14.909 15.747 1.00 68.00 107 PHE A CA 1
ATOM 889 C C . PHE A 1 107 ? -9.912 -14.027 16.897 1.00 68.00 107 PHE A C 1
ATOM 891 O O . PHE A 1 107 ? -9.810 -14.514 18.022 1.00 68.00 107 PHE A O 1
ATOM 898 N N . GLN A 1 108 ? -9.642 -12.738 16.663 1.00 61.69 108 GLN A N 1
ATOM 899 C CA . GLN A 1 108 ? -9.332 -11.772 17.719 1.00 61.69 108 GLN A CA 1
ATOM 900 C C . GLN A 1 108 ? -10.495 -10.781 17.857 1.00 61.69 108 GLN A C 1
ATOM 902 O O . GLN A 1 108 ? -10.483 -9.733 17.212 1.00 61.69 108 GLN A O 1
ATOM 907 N N . PRO A 1 109 ? -11.516 -11.075 18.693 1.00 60.94 109 PRO A N 1
ATOM 908 C CA . PRO A 1 109 ? -12.497 -10.062 19.046 1.00 60.94 109 PRO A CA 1
ATOM 909 C C . PRO A 1 109 ? -11.737 -8.881 19.642 1.00 60.94 109 PRO A C 1
ATOM 911 O O . PRO A 1 109 ? -10.950 -9.071 20.574 1.00 60.94 109 PRO A O 1
ATOM 914 N N . ASN A 1 110 ? -11.938 -7.700 19.061 1.00 65.50 110 ASN A N 1
ATOM 915 C CA . ASN A 1 110 ? -11.227 -6.482 19.417 1.00 65.50 110 ASN A CA 1
ATOM 916 C C . ASN A 1 110 ? -11.285 -6.301 20.944 1.00 65.50 110 ASN A C 1
ATOM 918 O O . ASN A 1 110 ? -12.351 -6.461 21.544 1.00 65.50 110 ASN A O 1
ATOM 922 N N . GLU A 1 111 ? -10.167 -5.989 21.603 1.00 62.69 111 GLU A N 1
ATOM 923 C CA . GLU A 1 111 ? -10.147 -5.803 23.067 1.00 62.69 111 GLU A CA 1
ATOM 924 C C . GLU A 1 111 ? -11.151 -4.722 23.504 1.00 62.69 111 GLU A C 1
ATOM 926 O O . GLU A 1 111 ? -11.720 -4.784 24.591 1.00 62.69 111 GLU A O 1
ATOM 931 N N . ILE A 1 112 ? -11.453 -3.783 22.603 1.00 62.81 112 ILE A N 1
ATOM 932 C CA . ILE A 1 112 ? -12.489 -2.758 22.752 1.00 62.81 112 ILE A CA 1
ATOM 933 C C . ILE A 1 112 ? -13.895 -3.375 22.805 1.00 62.81 112 ILE A C 1
ATOM 935 O O . ILE A 1 112 ? -14.712 -2.968 23.631 1.00 62.81 112 ILE A O 1
ATOM 939 N N . ASP A 1 113 ? -14.180 -4.377 21.974 1.00 68.31 113 ASP A N 1
ATOM 940 C CA . ASP A 1 113 ? -15.469 -5.073 21.972 1.00 68.31 113 ASP A CA 1
ATOM 941 C C . ASP A 1 113 ? -15.616 -5.945 23.219 1.00 68.31 113 ASP A C 1
ATOM 943 O O . ASP A 1 113 ? -16.665 -5.921 23.864 1.00 68.31 113 ASP A O 1
ATOM 947 N N . LYS A 1 114 ? -14.543 -6.626 23.646 1.00 70.69 114 LYS A N 1
ATOM 948 C CA . LYS A 1 114 ? -14.515 -7.345 24.932 1.00 70.69 114 LYS A CA 1
ATOM 949 C C . LYS A 1 114 ? -14.722 -6.396 26.112 1.00 70.69 114 LYS A C 1
ATOM 951 O O . LYS A 1 114 ? -15.507 -6.696 27.008 1.00 70.69 114 LYS A O 1
ATOM 956 N N . ALA A 1 115 ? -14.063 -5.236 26.110 1.00 72.62 115 ALA A N 1
ATOM 957 C CA . ALA A 1 115 ? -14.215 -4.222 27.147 1.00 72.62 115 ALA A CA 1
ATOM 958 C C . ALA A 1 115 ? -15.632 -3.635 27.167 1.00 72.62 115 ALA A C 1
ATOM 960 O O . ALA A 1 115 ? -16.204 -3.480 28.242 1.00 72.62 115 ALA A O 1
ATOM 961 N N . ARG A 1 116 ? -16.236 -3.375 26.000 1.00 74.50 116 ARG A N 1
ATOM 962 C CA . ARG A 1 116 ? -17.620 -2.891 25.882 1.00 74.50 116 ARG A CA 1
ATOM 963 C C . ARG A 1 116 ? -18.626 -3.926 26.385 1.00 74.50 116 ARG A C 1
ATOM 965 O O . ARG A 1 116 ? -19.547 -3.567 27.115 1.00 74.50 116 ARG A O 1
ATOM 972 N N . ILE A 1 117 ? -18.437 -5.199 26.039 1.00 76.00 117 ILE A N 1
ATOM 973 C CA . ILE A 1 117 ? -19.272 -6.307 26.516 1.00 76.00 117 ILE A CA 1
ATOM 974 C C . ILE A 1 117 ? -19.130 -6.462 28.040 1.00 76.00 117 ILE A C 1
ATOM 976 O O . ILE A 1 117 ? -20.132 -6.469 28.751 1.00 76.00 117 ILE A O 1
ATOM 980 N N . ASN A 1 118 ? -17.903 -6.472 28.568 1.00 78.75 118 ASN A N 1
ATOM 981 C CA . ASN A 1 118 ? -17.644 -6.552 30.010 1.00 78.75 118 ASN A CA 1
ATOM 982 C C . ASN A 1 118 ? -18.166 -5.332 30.779 1.00 78.75 118 ASN A C 1
ATOM 984 O O . ASN A 1 118 ? -18.646 -5.466 31.904 1.00 78.75 118 ASN A O 1
ATOM 988 N N . GLN A 1 119 ? -18.091 -4.136 30.191 1.00 74.31 119 GLN A N 1
ATOM 989 C CA . GLN A 1 119 ? -18.655 -2.928 30.781 1.00 74.31 119 GLN A CA 1
ATOM 990 C C . GLN A 1 119 ? -20.179 -3.017 30.841 1.00 74.31 119 GLN A C 1
ATOM 992 O O . GLN A 1 119 ? -20.746 -2.631 31.859 1.00 74.31 119 GLN A O 1
ATOM 997 N N . LYS A 1 120 ? -20.829 -3.559 29.802 1.00 76.19 120 LYS A N 1
ATOM 998 C CA . LYS A 1 120 ? -22.278 -3.785 29.783 1.00 76.19 120 LYS A CA 1
ATOM 999 C C . LYS A 1 120 ? -22.704 -4.772 30.875 1.00 76.19 120 LYS A C 1
ATOM 1001 O O . LYS A 1 120 ? -23.541 -4.408 31.693 1.00 76.19 120 LYS A O 1
ATOM 1006 N N . TYR A 1 121 ? -22.047 -5.931 30.974 1.00 75.38 121 TYR A N 1
ATOM 1007 C CA . TYR A 1 121 ? -22.322 -6.912 32.033 1.00 75.38 121 TYR A CA 1
ATOM 1008 C C . TYR A 1 121 ? -22.109 -6.336 33.440 1.00 75.38 121 TYR A C 1
ATOM 1010 O O . TYR A 1 121 ? -22.963 -6.485 34.307 1.00 75.38 121 TYR A O 1
ATOM 1018 N N . ARG A 1 122 ? -21.022 -5.584 33.662 1.00 71.94 122 ARG A N 1
ATOM 1019 C CA . ARG A 1 122 ? -20.763 -4.920 34.952 1.00 71.94 122 ARG A CA 1
ATOM 1020 C C . ARG A 1 122 ? -21.805 -3.844 35.284 1.00 71.94 122 ARG A C 1
ATOM 1022 O O . ARG A 1 122 ? -22.061 -3.575 36.457 1.00 71.94 122 ARG A O 1
ATOM 1029 N N . HIS A 1 123 ? -22.366 -3.179 34.274 1.00 73.31 123 HIS A N 1
ATOM 1030 C CA . HIS A 1 123 ? -23.406 -2.168 34.465 1.00 73.31 123 HIS A CA 1
ATOM 1031 C C . HIS A 1 123 ? -24.764 -2.799 34.787 1.00 73.31 123 HIS A C 1
ATOM 1033 O O . HIS A 1 123 ? -25.492 -2.251 35.612 1.00 73.31 123 HIS A O 1
ATOM 1039 N N . GLU A 1 124 ? -25.079 -3.935 34.162 1.00 74.69 124 GLU A N 1
ATOM 1040 C CA . GLU A 1 124 ? -26.280 -4.733 34.429 1.00 74.69 124 GLU A CA 1
ATOM 1041 C C . GLU A 1 124 ? -26.233 -5.337 35.842 1.00 74.69 124 GLU A C 1
ATOM 1043 O O . GLU A 1 124 ? -27.157 -5.113 36.619 1.00 74.69 124 GLU A O 1
ATOM 1048 N N . GLU A 1 125 ? -25.112 -5.947 36.241 1.00 71.38 125 GLU A N 1
ATOM 1049 C CA . GLU A 1 125 ? -24.908 -6.485 37.597 1.00 71.38 125 GLU A CA 1
ATOM 1050 C C . GLU A 1 125 ? -25.010 -5.389 38.676 1.00 71.38 125 GLU A C 1
ATOM 1052 O O . GLU A 1 125 ? -25.677 -5.546 39.702 1.00 71.38 125 GLU A O 1
ATOM 1057 N N . LYS A 1 126 ? -24.404 -4.215 38.432 1.00 68.44 126 LYS A N 1
ATOM 1058 C CA . LYS A 1 126 ? -24.558 -3.058 39.329 1.00 68.44 126 LYS A CA 1
ATOM 1059 C C . LYS A 1 126 ? -25.994 -2.550 39.383 1.00 68.44 126 LYS A C 1
ATOM 1061 O O . LYS A 1 126 ? -26.431 -2.128 40.451 1.00 68.44 126 LYS A O 1
ATOM 1066 N N . ALA A 1 127 ? -26.707 -2.525 38.259 1.00 70.19 127 ALA A N 1
ATOM 1067 C CA . ALA A 1 127 ? -28.095 -2.079 38.226 1.00 70.19 127 ALA A CA 1
ATOM 1068 C C . ALA A 1 127 ? -28.984 -3.023 39.046 1.00 70.19 127 ALA A C 1
ATOM 1070 O O . ALA A 1 127 ? -29.763 -2.543 39.867 1.00 70.19 127 ALA A O 1
ATOM 1071 N N . GLU A 1 128 ? -28.794 -4.333 38.903 1.00 70.75 128 GLU A N 1
ATOM 1072 C CA . GLU A 1 128 ? -29.514 -5.361 39.655 1.00 70.75 128 GLU A CA 1
ATOM 1073 C C . GLU A 1 128 ? -29.247 -5.254 41.169 1.00 70.75 128 GLU A C 1
ATOM 1075 O O . GLU A 1 128 ? -30.180 -5.151 41.973 1.00 70.75 128 GLU A O 1
ATOM 1080 N N . PHE A 1 129 ? -27.980 -5.117 41.571 1.00 71.25 129 PHE A N 1
ATOM 1081 C CA . PHE A 1 129 ? -27.608 -4.915 42.975 1.00 71.25 129 PHE A CA 1
ATOM 1082 C C . PHE A 1 129 ? -28.205 -3.627 43.574 1.00 71.25 129 PHE A C 1
ATOM 1084 O O . PHE A 1 129 ? -28.705 -3.612 44.703 1.00 71.25 129 PHE A O 1
ATOM 1091 N N . LEU A 1 130 ? -28.196 -2.526 42.815 1.00 68.75 130 LEU A N 1
ATOM 1092 C CA . LEU A 1 130 ? -28.783 -1.257 43.253 1.00 68.75 130 LEU A CA 1
ATOM 1093 C C . LEU A 1 130 ? -30.312 -1.325 43.350 1.00 68.75 130 LEU A C 1
ATOM 1095 O O . LEU A 1 130 ? -30.885 -0.667 44.224 1.00 68.75 130 LEU A O 1
ATOM 1099 N N . THR A 1 131 ? -30.979 -2.106 42.494 1.00 67.94 131 THR A N 1
ATOM 1100 C CA . THR A 1 131 ? -32.425 -2.336 42.604 1.00 67.94 131 THR A CA 1
ATOM 1101 C C . THR A 1 131 ? -32.788 -3.120 43.861 1.00 67.94 131 THR A C 1
ATOM 1103 O O . THR A 1 131 ? -33.697 -2.693 44.573 1.00 67.94 131 THR A O 1
ATOM 1106 N N . ASP A 1 132 ? -32.026 -4.160 44.214 1.00 68.00 132 ASP A N 1
ATOM 1107 C CA . ASP A 1 132 ? -32.248 -4.946 45.436 1.00 68.00 132 ASP A CA 1
ATOM 1108 C C . ASP A 1 132 ? -32.046 -4.098 46.708 1.00 68.00 132 ASP A C 1
ATOM 1110 O O . ASP A 1 132 ? -32.900 -4.066 47.601 1.00 68.00 132 ASP A O 1
ATOM 1114 N N . ILE A 1 133 ? -30.974 -3.295 46.766 1.00 66.00 133 ILE A N 1
ATOM 1115 C CA . ILE A 1 133 ? -30.771 -2.350 47.879 1.00 66.00 133 ILE A CA 1
ATOM 1116 C C . ILE A 1 133 ? -31.898 -1.317 47.936 1.00 66.00 133 ILE A C 1
ATOM 1118 O O . ILE A 1 133 ? -32.426 -1.038 49.017 1.00 66.00 133 ILE A O 1
ATOM 1122 N N . ARG A 1 134 ? -32.299 -0.739 46.796 1.00 60.12 134 ARG A N 1
ATOM 1123 C CA . ARG A 1 134 ? -33.376 0.258 46.755 1.00 60.12 134 ARG A CA 1
ATOM 1124 C C . ARG A 1 134 ? -34.695 -0.336 47.237 1.00 60.12 134 ARG A C 1
ATOM 1126 O O . ARG A 1 134 ? -35.389 0.342 47.991 1.00 60.12 134 ARG A O 1
ATOM 1133 N N . GLN A 1 135 ? -35.019 -1.570 46.861 1.00 60.50 135 GLN A N 1
ATOM 1134 C CA . GLN A 1 135 ? -36.231 -2.265 47.290 1.00 60.50 135 GLN A CA 1
ATOM 1135 C C . GLN A 1 135 ? -36.218 -2.516 48.804 1.00 60.50 135 GLN A C 1
ATOM 1137 O O . GLN A 1 135 ? -37.183 -2.175 49.490 1.00 60.50 135 GLN A O 1
ATOM 1142 N N . LYS A 1 136 ? -35.085 -2.967 49.360 1.00 59.31 136 LYS A N 1
ATOM 1143 C CA . LYS A 1 136 ? -34.889 -3.136 50.814 1.00 59.31 136 LYS A CA 1
ATOM 1144 C C . LYS A 1 136 ? -34.988 -1.814 51.587 1.00 59.31 136 LYS A C 1
ATOM 1146 O O . LYS A 1 136 ? -35.585 -1.760 52.663 1.00 59.31 136 LYS A O 1
ATOM 1151 N N . VAL A 1 137 ? -34.448 -0.723 51.038 1.00 59.53 137 VAL A N 1
ATOM 1152 C CA . VAL A 1 137 ? -34.531 0.623 51.637 1.00 59.53 137 VAL A CA 1
ATOM 1153 C C . VAL A 1 137 ? -35.948 1.200 51.544 1.00 59.53 137 VAL A C 1
ATOM 1155 O O . VAL A 1 137 ? -36.399 1.843 52.492 1.00 59.53 137 VAL A O 1
ATOM 1158 N N . HIS A 1 138 ? -36.668 0.976 50.440 1.00 57.97 138 HIS A N 1
ATOM 1159 C CA . HIS A 1 138 ? -38.056 1.426 50.291 1.00 57.97 138 HIS A CA 1
ATOM 1160 C C . HIS A 1 138 ? -38.985 0.708 51.273 1.00 57.97 138 HIS A C 1
ATOM 1162 O O . HIS A 1 138 ? -39.802 1.363 51.920 1.00 57.97 138 HIS A O 1
ATOM 1168 N N . LEU A 1 139 ? -38.787 -0.603 51.461 1.00 56.94 139 LEU A N 1
ATOM 1169 C CA . LEU A 1 139 ? -39.516 -1.396 52.451 1.00 56.94 139 LEU A CA 1
ATOM 1170 C C . LEU A 1 139 ? -39.311 -0.838 53.872 1.00 56.94 139 LEU A C 1
ATOM 1172 O O . LEU A 1 139 ? -40.269 -0.679 54.622 1.00 56.94 139 LEU A O 1
ATOM 1176 N N . LYS A 1 140 ? -38.074 -0.441 54.217 1.00 56.19 140 LYS A N 1
ATOM 1177 C CA . LYS A 1 140 ? -37.766 0.227 55.496 1.00 56.19 140 LYS A CA 1
ATOM 1178 C C . LYS A 1 140 ? -38.360 1.636 55.617 1.00 56.19 140 LYS A C 1
ATOM 1180 O O . LYS A 1 140 ? -38.750 2.025 56.712 1.00 56.19 140 LYS A O 1
ATOM 1185 N N . LYS A 1 141 ? -38.435 2.414 54.529 1.00 53.59 141 LYS A N 1
ATOM 1186 C CA . LYS A 1 141 ? -38.993 3.782 54.545 1.00 53.59 141 LYS A CA 1
ATOM 1187 C C . LYS A 1 141 ? -40.511 3.810 54.719 1.00 53.59 141 LYS A C 1
ATOM 1189 O O . LYS A 1 141 ? -41.001 4.701 55.406 1.00 53.59 141 LYS A O 1
ATOM 1194 N N . HIS A 1 142 ? -41.238 2.850 54.148 1.00 54.28 142 HIS A N 1
ATOM 1195 C CA . HIS A 1 142 ? -42.699 2.780 54.283 1.00 54.28 142 HIS A CA 1
ATOM 1196 C C . HIS A 1 142 ? -43.162 2.486 55.720 1.00 54.28 142 HIS A C 1
ATOM 1198 O O . HIS A 1 142 ? -44.285 2.824 56.080 1.00 54.28 142 HIS A O 1
ATOM 1204 N N . LEU A 1 143 ? -42.280 1.920 56.549 1.00 55.91 143 LEU A N 1
ATOM 1205 C CA . LEU A 1 143 ? -42.527 1.648 57.968 1.00 55.91 143 LEU A CA 1
ATOM 1206 C C . LEU A 1 143 ? -42.150 2.817 58.898 1.00 55.91 143 LEU A C 1
ATOM 1208 O O . LEU A 1 143 ? -42.426 2.746 60.090 1.00 55.91 143 LEU A O 1
ATOM 1212 N N . ALA A 1 144 ? -41.522 3.887 58.391 1.00 59.16 144 ALA A N 1
ATOM 1213 C CA . ALA A 1 144 ? -40.854 4.886 59.232 1.00 59.16 144 ALA A CA 1
ATOM 1214 C C . ALA A 1 144 ? -41.229 6.351 58.943 1.00 59.16 144 ALA A C 1
ATOM 1216 O O . ALA A 1 144 ? -40.409 7.238 59.200 1.00 59.16 144 ALA A O 1
ATOM 1217 N N . ARG A 1 145 ? -42.419 6.670 58.402 1.00 55.62 145 ARG A N 1
ATOM 1218 C CA . ARG A 1 145 ? -42.771 8.095 58.256 1.00 55.62 145 ARG A CA 1
ATOM 1219 C C . ARG A 1 145 ? -44.259 8.445 58.243 1.00 55.62 145 ARG A C 1
ATOM 1221 O O . ARG A 1 145 ? -44.904 8.436 57.203 1.00 55.62 145 ARG A O 1
ATOM 1228 N N . SER A 1 146 ? -44.710 8.978 59.374 1.00 60.09 146 SER A N 1
ATOM 1229 C CA . SER A 1 146 ? -45.674 10.082 59.430 1.00 60.09 146 SER A CA 1
ATOM 1230 C C . SER A 1 146 ? -45.177 11.145 60.422 1.00 60.09 146 SER A C 1
ATOM 1232 O O . SER A 1 146 ? -45.729 11.301 61.503 1.00 60.09 146 SER A O 1
ATOM 1234 N N . SER A 1 147 ? -44.111 11.869 60.066 1.00 64.06 147 SER A N 1
ATOM 1235 C CA . SER A 1 147 ? -43.732 13.118 60.750 1.00 64.06 147 SER A CA 1
ATOM 1236 C C . SER A 1 147 ? -43.630 14.229 59.717 1.00 64.06 147 SER A C 1
ATOM 1238 O O . SER A 1 147 ? -42.634 14.347 58.997 1.00 64.06 147 SER A O 1
ATOM 1240 N N . TYR A 1 148 ? -44.712 14.999 59.627 1.00 64.06 148 TYR A N 1
ATOM 1241 C CA . TYR A 1 148 ? -44.770 16.292 58.961 1.00 64.06 148 TYR A CA 1
ATOM 1242 C C . TYR A 1 148 ? -44.172 17.344 59.902 1.00 64.06 148 TYR A C 1
ATOM 1244 O O . TYR A 1 148 ? -44.586 17.446 61.053 1.00 64.06 148 TYR A O 1
ATOM 1252 N N . ALA A 1 149 ? -43.225 18.139 59.411 1.00 69.12 149 ALA A N 1
ATOM 1253 C CA . ALA A 1 149 ? -42.775 19.361 60.068 1.00 69.12 149 ALA A CA 1
ATOM 1254 C C . ALA A 1 149 ? -42.561 20.414 58.981 1.00 69.12 149 ALA A C 1
ATOM 1256 O O . ALA A 1 149 ? -41.711 20.253 58.104 1.00 69.12 149 ALA A O 1
ATOM 1257 N N . PHE A 1 150 ? -43.391 21.452 59.001 1.00 61.22 150 PHE A N 1
ATOM 1258 C CA . PHE A 1 150 ? -43.318 22.560 58.061 1.00 61.22 150 PHE A CA 1
ATOM 1259 C C . PHE A 1 150 ? -42.479 23.668 58.698 1.00 61.22 150 PHE A C 1
ATOM 1261 O O . PHE A 1 150 ? -4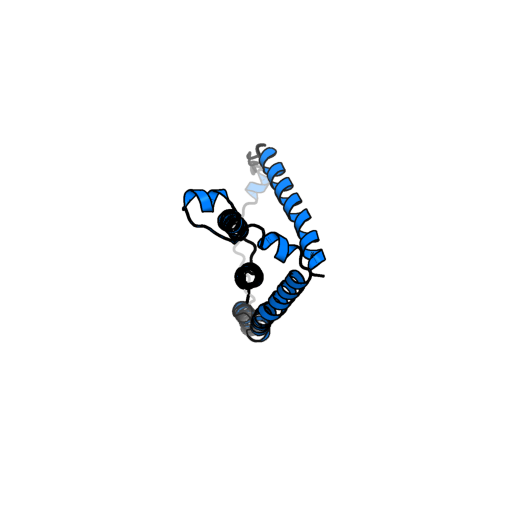2.924 24.327 59.633 1.00 61.22 150 PHE A O 1
ATOM 1268 N N . ALA A 1 151 ? -41.252 23.841 58.214 1.00 65.69 151 ALA A N 1
ATOM 1269 C CA . ALA A 1 151 ? -40.377 24.949 58.579 1.00 65.69 151 ALA A CA 1
ATOM 1270 C C . ALA A 1 151 ? -40.312 25.912 57.389 1.00 65.69 151 ALA A C 1
ATOM 1272 O O . ALA A 1 151 ? -39.348 25.915 56.629 1.00 65.69 151 ALA A O 1
ATOM 1273 N N . GLN A 1 152 ? -41.386 26.669 57.173 1.00 64.19 152 GLN A N 1
ATOM 1274 C CA . GLN A 1 152 ? -41.410 27.715 56.157 1.00 64.19 152 GLN A CA 1
ATOM 1275 C C . GLN A 1 152 ? -41.482 29.064 56.866 1.00 64.19 152 GLN A C 1
ATOM 1277 O O . GLN A 1 152 ? -42.539 29.475 57.341 1.00 64.19 152 GLN A O 1
ATOM 1282 N N . GLU A 1 153 ? -40.346 29.750 56.955 1.00 69.06 153 GLU A N 1
ATOM 1283 C CA . GLU A 1 153 ? -40.350 31.184 57.232 1.00 69.06 153 GLU A CA 1
ATOM 1284 C C . GLU A 1 153 ? -40.881 31.944 56.007 1.00 69.06 153 GLU A C 1
ATOM 1286 O O . GLU A 1 153 ? -40.829 31.450 54.876 1.00 69.06 153 GLU A O 1
ATOM 1291 N N . LYS A 1 154 ? -41.438 33.143 56.229 1.00 63.84 154 LYS A N 1
ATOM 1292 C CA . LYS A 1 154 ? -42.029 34.001 55.188 1.00 63.84 154 LYS A CA 1
ATOM 1293 C C . LYS A 1 154 ? -41.049 34.191 54.015 1.00 63.84 154 LYS A C 1
ATOM 1295 O O . LYS A 1 154 ? -40.098 34.958 54.107 1.00 63.84 154 LYS A O 1
ATOM 1300 N N . GLY A 1 155 ? -41.298 33.482 52.913 1.00 68.19 155 GLY A N 1
ATOM 1301 C CA . GLY A 1 155 ? -40.503 33.536 51.685 1.00 68.19 155 GLY A CA 1
ATOM 1302 C C . GLY A 1 155 ? -40.778 34.773 50.824 1.00 68.19 155 GLY A C 1
ATOM 1303 O O . GLY A 1 155 ? -41.553 35.655 51.187 1.00 68.19 155 GLY A O 1
ATOM 1304 N N . TRP A 1 156 ? -40.155 34.801 49.644 1.00 59.03 156 TRP A N 1
ATOM 1305 C CA . TRP A 1 156 ? -39.944 35.947 48.742 1.00 59.03 156 TRP A CA 1
ATOM 1306 C C . TRP A 1 156 ? -41.208 36.576 48.116 1.00 59.03 156 TRP A C 1
ATOM 1308 O O . TRP A 1 156 ? -41.105 37.350 47.166 1.00 59.03 156 TRP A O 1
ATOM 1318 N N . GLY A 1 157 ? -42.396 36.298 48.657 1.00 67.75 157 GLY A N 1
ATOM 1319 C CA . GLY A 1 157 ? -43.672 36.889 48.247 1.00 67.75 157 GLY A CA 1
ATOM 1320 C C . GLY A 1 157 ? -43.633 38.415 48.069 1.00 67.75 157 GLY A C 1
ATOM 1321 O O . GLY A 1 157 ? -44.102 38.883 47.033 1.00 67.75 157 GLY A O 1
ATOM 1322 N N . PRO A 1 158 ? -42.996 39.198 48.971 1.00 67.50 158 PRO A N 1
ATOM 1323 C CA . PRO A 1 158 ? -42.939 40.655 48.830 1.00 67.50 158 PRO A CA 1
ATOM 1324 C C . PRO A 1 158 ? -42.106 41.149 47.634 1.00 67.50 158 PRO A C 1
ATOM 1326 O O . PRO A 1 158 ? -42.358 42.232 47.104 1.00 67.50 158 PRO A O 1
ATOM 1329 N N . LEU A 1 159 ? -41.102 40.381 47.188 1.00 62.59 159 LEU A N 1
ATOM 1330 C CA . LEU A 1 159 ? -40.255 40.755 46.046 1.00 62.59 159 LEU A CA 1
ATOM 1331 C C . LEU A 1 159 ? -40.960 40.513 44.706 1.00 62.59 159 LEU A C 1
ATOM 1333 O O . LEU A 1 159 ? -40.708 41.233 43.743 1.00 62.59 159 LEU A O 1
ATOM 1337 N N . ILE A 1 160 ? -41.883 39.551 44.671 1.00 56.62 160 ILE A N 1
ATOM 1338 C CA . ILE A 1 160 ? -42.718 39.263 43.501 1.00 56.62 160 ILE A CA 1
ATOM 1339 C C . ILE A 1 160 ? -43.844 40.306 43.403 1.00 56.62 160 ILE A C 1
ATOM 1341 O O . ILE A 1 160 ? -44.119 40.811 42.319 1.00 56.62 160 ILE A O 1
ATOM 1345 N N . THR A 1 161 ? -44.440 40.714 44.533 1.00 66.06 161 THR A N 1
ATOM 1346 C CA . THR A 1 161 ? -45.498 41.743 44.556 1.00 66.06 161 THR A CA 1
ATOM 1347 C C . THR A 1 161 ? -44.983 43.174 44.374 1.00 66.06 161 THR A C 1
ATOM 1349 O O . THR A 1 161 ? -45.751 44.040 43.973 1.00 66.06 161 THR A O 1
ATOM 1352 N N . SER A 1 162 ? -43.703 43.453 44.658 1.00 64.88 162 SER A N 1
ATOM 1353 C CA . SER A 1 162 ? -43.119 44.805 44.533 1.00 64.88 162 SER A CA 1
ATOM 1354 C C . SER A 1 162 ? -42.577 45.146 43.138 1.00 64.88 162 SER A C 1
ATOM 1356 O O . SER A 1 162 ? -42.107 46.263 42.933 1.00 64.88 162 SER A O 1
ATOM 1358 N N . GLY A 1 163 ? -42.630 44.216 42.175 1.00 65.75 163 GLY A N 1
ATOM 1359 C CA . GLY A 1 163 ? -42.298 44.478 40.766 1.00 65.75 163 GLY A CA 1
ATOM 1360 C C . GLY A 1 163 ? -40.834 44.847 40.483 1.00 65.75 163 GLY A C 1
ATOM 1361 O O . GLY A 1 163 ? -40.520 45.317 39.393 1.00 65.75 163 GLY A O 1
ATOM 1362 N N . ARG A 1 164 ? -39.913 44.647 41.435 1.00 60.62 164 ARG A N 1
ATOM 1363 C CA . ARG A 1 164 ? -38.499 45.066 41.321 1.00 60.62 164 ARG A CA 1
ATOM 1364 C C . ARG A 1 164 ? -37.569 44.038 40.664 1.00 60.62 164 ARG A C 1
ATOM 1366 O O . ARG A 1 164 ? -36.351 44.205 40.697 1.00 60.62 164 ARG A O 1
ATOM 1373 N N . MET A 1 165 ? -38.104 42.983 40.054 1.00 55.38 165 MET A N 1
ATOM 1374 C CA . MET A 1 165 ? -37.293 41.961 39.388 1.00 55.38 165 MET A CA 1
ATOM 1375 C C . MET A 1 165 ? -36.966 42.380 37.945 1.00 55.38 165 MET A C 1
ATOM 1377 O O . MET A 1 165 ? -37.762 42.173 37.035 1.00 55.38 165 MET A O 1
ATOM 1381 N N . GLN A 1 166 ? -35.791 42.976 37.723 1.00 63.41 166 GLN A N 1
ATOM 1382 C CA . GLN A 1 166 ? -35.290 43.291 36.379 1.00 63.41 166 GLN A CA 1
ATOM 1383 C C . GLN A 1 166 ? -34.355 42.184 35.874 1.00 63.41 166 GLN A C 1
ATOM 1385 O O . GLN A 1 166 ? -33.232 42.036 36.355 1.00 63.41 166 GLN A O 1
ATOM 1390 N N . ILE A 1 167 ? -34.804 41.425 34.873 1.00 61.78 167 ILE A N 1
ATOM 1391 C CA . ILE A 1 167 ? -33.971 40.476 34.122 1.00 61.78 167 ILE A CA 1
ATOM 1392 C C . ILE A 1 167 ? -33.247 41.273 33.028 1.00 61.78 167 ILE A C 1
ATOM 1394 O O . ILE A 1 167 ? -33.889 41.810 32.128 1.00 61.78 167 ILE A O 1
ATOM 1398 N N . ARG A 1 168 ? -31.915 41.392 33.105 1.00 57.28 168 ARG A N 1
ATOM 1399 C CA . ARG A 1 168 ? -31.118 42.068 32.065 1.00 57.28 168 ARG A CA 1
ATOM 1400 C C . ARG A 1 168 ? -30.825 41.107 30.904 1.00 57.28 168 ARG A C 1
ATOM 1402 O O . ARG A 1 168 ? -30.316 40.017 31.165 1.00 57.28 168 ARG A O 1
ATOM 1409 N N . PRO A 1 169 ? -31.076 41.487 29.640 1.00 58.38 169 PRO A N 1
ATOM 1410 C CA . PRO A 1 169 ? -30.643 40.699 28.491 1.00 58.38 169 PRO A CA 1
ATOM 1411 C C . PRO A 1 169 ? -29.131 40.848 28.237 1.00 58.38 169 PRO A C 1
ATOM 1413 O O . PRO A 1 169 ? -28.545 41.908 28.454 1.00 58.38 169 PRO A O 1
ATOM 1416 N N . ASN A 1 170 ? -28.506 39.757 27.784 1.00 52.75 170 ASN A N 1
ATOM 1417 C CA . ASN A 1 170 ? -27.077 39.650 27.479 1.00 52.75 170 ASN A CA 1
ATOM 1418 C C . ASN A 1 170 ? -26.757 40.303 26.111 1.00 52.75 170 ASN A C 1
ATOM 1420 O O . ASN A 1 170 ? -27.354 39.891 25.117 1.00 52.75 170 ASN A O 1
ATOM 1424 N N . PRO A 1 171 ? -25.829 41.277 26.017 1.00 52.66 171 PRO A N 1
ATOM 1425 C CA . PRO A 1 171 ? -25.587 42.042 24.790 1.00 52.66 171 PRO A CA 1
ATOM 1426 C C . PRO A 1 171 ? -24.676 41.356 23.757 1.00 52.66 171 PRO A C 1
ATOM 1428 O O . PRO A 1 171 ? -24.259 42.000 22.797 1.00 52.66 171 PRO A O 1
ATOM 1431 N N . TYR A 1 172 ? -24.346 40.070 23.897 1.00 52.88 172 TYR A N 1
ATOM 1432 C CA . TYR A 1 172 ? -23.447 39.414 22.944 1.00 52.88 172 TYR A CA 1
ATOM 1433 C C . TYR A 1 172 ? -24.191 38.819 21.737 1.00 52.88 172 TYR A C 1
ATOM 1435 O O . TYR A 1 172 ? -24.334 37.603 21.597 1.00 52.88 172 TYR A O 1
ATOM 1443 N N . SER A 1 173 ? -24.670 39.687 20.842 1.00 49.75 173 SER A N 1
ATOM 1444 C CA . SER A 1 173 ? -25.080 39.292 19.493 1.00 49.75 173 SER A CA 1
ATOM 1445 C C . SER A 1 173 ? -23.866 39.266 18.553 1.00 49.75 173 SER A C 1
ATOM 1447 O O . SER A 1 173 ? -23.279 40.294 18.228 1.00 49.75 173 SER A O 1
ATOM 1449 N N . ARG A 1 174 ? -23.527 38.037 18.162 1.00 52.00 174 ARG A N 1
ATOM 1450 C CA . ARG A 1 174 ? -22.564 37.527 17.169 1.00 52.00 174 ARG A CA 1
ATOM 1451 C C . ARG A 1 174 ? -22.213 38.479 16.006 1.00 52.00 174 ARG A C 1
ATOM 1453 O O . ARG A 1 174 ? -23.089 38.878 15.244 1.00 52.00 174 ARG A O 1
ATOM 1460 N N . THR A 1 175 ? -20.919 38.742 15.817 1.00 49.56 175 THR A N 1
ATOM 1461 C CA . THR A 1 175 ? -20.347 39.455 14.665 1.00 49.56 175 THR A CA 1
ATOM 1462 C C . THR A 1 175 ? -20.004 38.514 13.508 1.00 49.56 175 THR A C 1
ATOM 1464 O O . THR A 1 175 ? -19.520 37.397 13.675 1.00 49.56 175 THR A O 1
ATOM 1467 N N . SER A 1 176 ? -20.276 39.008 12.309 1.00 55.28 176 SER A N 1
ATOM 1468 C CA . SER A 1 176 ? -20.053 38.423 10.993 1.00 55.28 176 SER A CA 1
ATOM 1469 C C . SER A 1 176 ? -18.572 38.424 10.592 1.00 55.28 176 SER A C 1
ATOM 1471 O O . SER A 1 176 ? -18.042 39.471 10.238 1.00 55.28 176 SER A O 1
ATOM 1473 N N . HIS A 1 177 ? -17.927 37.250 10.599 1.00 54.78 177 HIS A N 1
ATOM 1474 C CA . HIS A 1 177 ? -16.602 37.031 9.985 1.00 54.78 177 HIS A CA 1
ATOM 1475 C C . HIS A 1 177 ? -16.418 35.650 9.305 1.00 54.78 177 HIS A C 1
ATOM 1477 O O . HIS A 1 177 ? -15.305 35.298 8.930 1.00 54.78 177 HIS A O 1
ATOM 1483 N N . ASP A 1 178 ? -17.493 34.889 9.055 1.00 56.34 178 ASP A N 1
ATOM 1484 C CA . ASP A 1 178 ? -17.407 33.463 8.6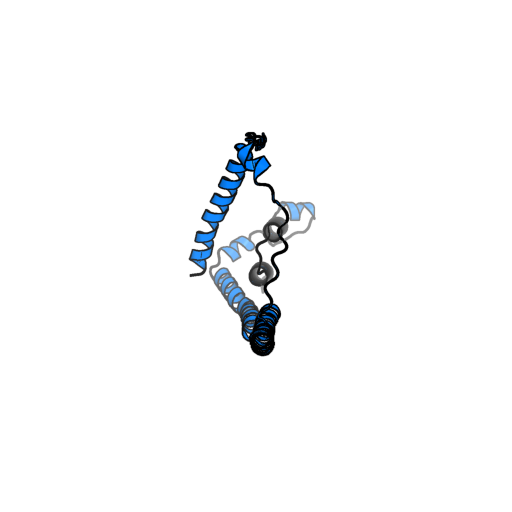68 1.00 56.34 178 ASP A CA 1
ATOM 1485 C C . ASP A 1 178 ? -17.792 33.127 7.212 1.00 56.34 178 ASP A C 1
ATOM 1487 O O . ASP A 1 178 ? -18.027 31.965 6.885 1.00 56.34 178 ASP A O 1
ATOM 1491 N N . LEU A 1 179 ? -17.858 34.093 6.290 1.00 57.62 179 LEU A N 1
ATOM 1492 C CA . LEU A 1 179 ? -18.261 33.788 4.904 1.00 57.62 179 LEU A CA 1
ATOM 1493 C C . LEU A 1 179 ? -17.142 33.099 4.095 1.00 57.62 179 LEU A C 1
ATOM 1495 O O . LEU A 1 179 ? -17.412 32.142 3.376 1.00 57.62 179 LEU A O 1
ATOM 1499 N N . GLY A 1 180 ? -15.878 33.506 4.256 1.00 56.81 180 GLY A N 1
ATOM 1500 C CA . GLY A 1 180 ? -14.750 32.916 3.515 1.00 56.81 180 GLY A CA 1
ATOM 1501 C C . GLY A 1 180 ? -14.329 31.527 4.012 1.00 56.81 180 GLY A C 1
ATOM 1502 O O . GLY A 1 180 ? -14.072 30.630 3.210 1.00 56.81 180 GLY A O 1
ATOM 1503 N N . VAL A 1 181 ? -14.311 31.325 5.334 1.00 60.06 181 VAL A N 1
ATOM 1504 C CA . VAL A 1 181 ? -13.927 30.045 5.958 1.00 60.06 181 VAL A CA 1
ATOM 1505 C C . VAL A 1 181 ? -14.999 28.981 5.718 1.00 60.06 181 VAL A C 1
ATOM 1507 O O . VAL A 1 181 ? -14.669 27.831 5.435 1.00 60.06 181 VAL A O 1
ATOM 1510 N N . SER A 1 182 ? -16.277 29.376 5.724 1.00 62.84 182 SER A N 1
ATOM 1511 C CA . SER A 1 182 ? -17.384 28.463 5.434 1.00 62.84 182 SER A CA 1
ATOM 1512 C C . SER A 1 182 ? -17.344 27.960 3.992 1.00 62.84 182 SER A C 1
ATOM 1514 O O . SER A 1 182 ? -17.482 26.763 3.777 1.00 62.84 182 SER A O 1
ATOM 1516 N N . ILE A 1 183 ? -17.097 28.820 2.997 1.00 66.00 183 ILE A N 1
ATOM 1517 C CA . ILE A 1 183 ? -17.059 28.404 1.580 1.00 66.00 183 ILE A CA 1
ATOM 1518 C C . ILE A 1 183 ? -15.919 27.413 1.323 1.00 66.00 183 ILE A C 1
ATOM 1520 O O . ILE A 1 183 ? -16.125 26.398 0.661 1.00 66.00 183 ILE A O 1
ATOM 1524 N N . LEU A 1 184 ? -14.735 27.660 1.887 1.00 65.62 184 LEU A N 1
ATOM 1525 C CA . LEU A 1 184 ? -13.591 26.752 1.771 1.00 65.62 184 LEU A CA 1
ATOM 1526 C C . LEU A 1 184 ? -13.865 25.406 2.463 1.00 65.62 184 LEU A C 1
ATOM 1528 O O . LEU A 1 184 ? -13.518 24.356 1.925 1.00 65.62 184 LEU A O 1
ATOM 1532 N N . PHE A 1 185 ? -14.558 25.427 3.604 1.00 70.00 185 PHE A N 1
ATOM 1533 C CA . PHE A 1 185 ? -15.002 24.225 4.307 1.00 70.00 185 PHE A CA 1
ATOM 1534 C C . PHE A 1 185 ? -16.052 23.438 3.501 1.00 70.00 185 PHE A C 1
ATOM 1536 O O . PHE A 1 185 ? -15.916 22.227 3.343 1.00 70.00 185 PHE A O 1
ATOM 1543 N N . TYR A 1 186 ? -17.038 24.115 2.902 1.00 72.12 186 TYR A N 1
ATOM 1544 C CA . TYR A 1 186 ? -18.041 23.489 2.034 1.00 72.12 186 TYR A CA 1
ATOM 1545 C C . TYR A 1 186 ? -17.433 22.934 0.740 1.00 72.12 186 TYR A C 1
ATOM 1547 O O . TYR A 1 186 ? -17.798 21.834 0.339 1.00 72.12 186 TYR A O 1
ATOM 1555 N N . LEU A 1 187 ? -16.470 23.619 0.113 1.00 75.12 187 LEU A N 1
ATOM 1556 C CA . LEU A 1 187 ? -15.771 23.107 -1.073 1.00 75.12 187 LEU A CA 1
ATOM 1557 C C . LEU A 1 187 ? -14.925 21.870 -0.749 1.00 75.12 187 LEU A C 1
ATOM 1559 O O . LEU A 1 187 ? -14.973 20.888 -1.488 1.00 75.12 187 LEU A O 1
ATOM 1563 N N . ILE A 1 188 ? -14.212 21.871 0.381 1.00 73.31 188 ILE A N 1
ATOM 1564 C CA . ILE A 1 188 ? -13.474 20.694 0.863 1.00 73.31 188 ILE A CA 1
ATOM 1565 C C . ILE A 1 188 ? -14.435 19.534 1.151 1.00 73.31 188 ILE A C 1
ATOM 1567 O O . ILE A 1 188 ? -14.144 18.394 0.792 1.00 73.31 188 ILE A O 1
ATOM 1571 N N . GLN A 1 189 ? -15.602 19.811 1.735 1.00 70.88 189 GLN A N 1
ATOM 1572 C CA . GLN A 1 189 ? -16.599 18.790 2.042 1.00 70.88 189 GLN A CA 1
ATOM 1573 C C . GLN A 1 189 ? -17.290 18.243 0.784 1.00 70.88 189 GLN A C 1
ATOM 1575 O O . GLN A 1 189 ? -17.537 17.043 0.707 1.00 70.88 189 GLN A O 1
ATOM 1580 N N . ILE A 1 190 ? -17.523 19.073 -0.237 1.00 75.81 190 ILE A N 1
ATOM 1581 C CA . ILE A 1 190 ? -18.053 18.651 -1.543 1.00 75.81 190 ILE A CA 1
ATOM 1582 C C . ILE A 1 190 ? -17.041 17.771 -2.289 1.00 75.81 190 ILE A C 1
ATOM 1584 O O . ILE A 1 190 ? -17.427 16.731 -2.819 1.00 75.81 190 ILE A O 1
ATOM 1588 N N . ILE A 1 191 ? -15.746 18.117 -2.274 1.00 73.38 191 ILE A N 1
ATOM 1589 C CA . ILE A 1 191 ? -14.682 17.275 -2.854 1.00 73.38 191 ILE A CA 1
ATOM 1590 C C . ILE A 1 191 ? -14.624 15.916 -2.141 1.00 73.38 191 ILE A C 1
ATOM 1592 O O . ILE A 1 191 ? -14.522 14.877 -2.793 1.00 73.38 191 ILE A O 1
ATOM 1596 N N . PHE A 1 192 ? -14.751 15.906 -0.811 1.00 68.56 192 PHE A N 1
ATOM 1597 C CA . PHE A 1 192 ? -14.743 14.676 -0.018 1.00 68.56 192 PHE A CA 1
ATOM 1598 C C . PHE A 1 192 ? -15.980 13.802 -0.299 1.00 68.56 192 PHE A C 1
ATOM 1600 O O . PHE A 1 192 ? -15.856 12.593 -0.481 1.00 68.56 192 PHE A O 1
ATOM 1607 N N . VAL A 1 193 ? -17.168 14.406 -0.419 1.00 68.75 193 VAL A N 1
ATOM 1608 C CA . VAL A 1 193 ? -18.430 13.705 -0.724 1.00 68.75 193 VAL A CA 1
ATOM 1609 C C . VAL A 1 193 ? -18.496 13.216 -2.175 1.00 68.75 193 VAL A C 1
ATOM 1611 O O . VAL A 1 193 ? -19.129 12.196 -2.416 1.00 68.75 193 VAL A O 1
ATOM 1614 N N . LEU A 1 194 ? -17.818 13.867 -3.128 1.00 67.25 194 LEU A N 1
ATOM 1615 C CA . LEU A 1 194 ? -17.723 13.407 -4.523 1.00 67.25 194 LEU A CA 1
ATOM 1616 C C . LEU A 1 194 ? -16.748 12.234 -4.713 1.00 67.25 194 LEU A C 1
ATOM 1618 O O . LEU A 1 194 ? -16.963 11.409 -5.598 1.00 67.25 194 LEU A O 1
ATOM 1622 N N . PHE A 1 195 ? -15.712 12.113 -3.875 1.00 60.41 195 PHE A N 1
ATOM 1623 C CA . PHE A 1 195 ? -14.741 11.012 -3.966 1.00 60.41 195 PHE A CA 1
ATOM 1624 C C . PHE A 1 195 ? -15.205 9.718 -3.275 1.00 60.41 195 PHE A C 1
ATOM 1626 O O . PHE A 1 195 ? -14.890 8.621 -3.737 1.00 60.41 195 PHE A O 1
ATOM 1633 N N . ILE A 1 196 ? -16.005 9.822 -2.208 1.00 59.44 196 ILE A N 1
ATOM 1634 C CA . ILE A 1 196 ? -16.571 8.668 -1.488 1.00 59.44 196 ILE A CA 1
ATOM 1635 C C . ILE A 1 196 ? -17.399 7.716 -2.388 1.00 59.44 196 ILE A C 1
ATOM 1637 O O . ILE A 1 196 ? -17.199 6.505 -2.278 1.00 59.44 196 ILE A O 1
ATOM 1641 N N . PRO A 1 197 ? -18.295 8.169 -3.291 1.00 53.62 197 PRO A N 1
ATOM 1642 C CA . PRO A 1 197 ? -19.082 7.269 -4.136 1.00 53.62 197 PRO A CA 1
ATOM 1643 C C . PRO A 1 197 ? -18.254 6.575 -5.225 1.00 53.62 197 PRO A C 1
ATOM 1645 O O . PRO A 1 197 ? -18.596 5.458 -5.598 1.00 53.62 197 PRO A O 1
ATOM 1648 N N . ILE A 1 198 ? -17.142 7.163 -5.681 1.00 55.66 198 ILE A N 1
ATOM 1649 C CA . ILE A 1 198 ? -16.241 6.533 -6.666 1.00 55.66 198 ILE A CA 1
ATOM 1650 C C . ILE A 1 198 ? -15.491 5.354 -6.026 1.00 55.66 198 ILE A C 1
ATOM 1652 O O . ILE A 1 198 ? -15.327 4.305 -6.645 1.00 55.66 198 ILE A O 1
ATOM 1656 N N . ILE A 1 199 ? -15.110 5.492 -4.754 1.00 53.12 199 ILE A N 1
ATOM 1657 C CA . ILE A 1 199 ? -14.437 4.436 -3.983 1.00 53.12 199 ILE A CA 1
ATOM 1658 C C . ILE A 1 199 ? -15.435 3.344 -3.563 1.00 53.12 199 ILE A C 1
ATOM 1660 O O . ILE A 1 199 ? -15.102 2.162 -3.570 1.00 53.12 199 ILE A O 1
ATOM 1664 N N . ARG A 1 200 ? -16.687 3.716 -3.257 1.00 46.06 200 ARG A N 1
ATOM 1665 C CA . ARG A 1 200 ? -17.747 2.767 -2.876 1.00 46.06 200 ARG A CA 1
ATOM 1666 C C . ARG A 1 200 ? -18.320 1.978 -4.063 1.00 46.06 200 ARG A C 1
ATOM 1668 O O . ARG A 1 200 ? -18.828 0.887 -3.846 1.00 46.06 200 ARG A O 1
ATOM 1675 N N . PHE A 1 201 ? -18.208 2.490 -5.293 1.00 45.88 201 PHE A N 1
ATOM 1676 C CA . PHE A 1 201 ? -18.602 1.781 -6.522 1.00 45.88 201 PHE A CA 1
ATOM 1677 C C . PHE A 1 201 ? -17.594 0.696 -6.941 1.00 45.88 201 PHE A C 1
ATOM 1679 O O . PHE A 1 201 ? -17.973 -0.262 -7.600 1.00 45.88 201 PHE A O 1
ATOM 1686 N N . PHE A 1 202 ? -16.328 0.802 -6.521 1.00 48.38 202 PHE A N 1
ATOM 1687 C CA . PHE A 1 202 ? -15.312 -0.237 -6.752 1.00 48.38 202 PHE A CA 1
ATOM 1688 C C . PHE A 1 202 ? -15.306 -1.354 -5.693 1.00 48.38 202 PHE A C 1
ATOM 1690 O O . PHE A 1 202 ? -14.628 -2.360 -5.880 1.00 48.38 202 PHE A O 1
ATOM 1697 N N . PHE A 1 203 ? -16.047 -1.179 -4.593 1.00 48.72 203 PHE A N 1
ATOM 1698 C CA . PHE A 1 203 ? -16.117 -2.114 -3.462 1.00 48.72 203 PHE A CA 1
ATOM 1699 C C . PHE A 1 203 ? -17.553 -2.573 -3.133 1.00 48.72 203 PHE A C 1
ATOM 1701 O O . PHE A 1 203 ? -17.802 -3.043 -2.020 1.00 48.72 203 PHE A O 1
ATOM 1708 N N . SER A 1 204 ? -18.493 -2.443 -4.080 1.00 40.34 204 SER A N 1
ATOM 1709 C CA . SER A 1 204 ? -19.775 -3.165 -4.046 1.00 40.34 204 SER A CA 1
ATOM 1710 C C . SER A 1 204 ? -19.734 -4.399 -4.931 1.00 40.34 204 SER A C 1
ATOM 1712 O O . SER A 1 204 ? -18.999 -4.379 -5.939 1.00 40.34 204 SER A O 1
#

pLDDT: mean 71.12, std 11.61, range [40.34, 92.69]

Secondary structure (DSSP, 8-state):
--HHHHHHHHHHHHHHHHHHHHHHHHHH-SS--HHHHHHHHHHHHHHHHHHHHHH-HHHHHHHT---TTTTHHHHHHH-HHHHHHHHHHHHHHHHHHHHHHHHHHHHS--HHHHHHHHHHHHHHHHHHHHHHHHHHHHHHHHTS-----------SHHHHHTT----PPP--------HHHHHHHHHHHHHHHHHHHHHHHS--

Radius of gyration: 36.0 Å; chains: 1; bounding box: 76×61×86 Å